Protein AF-A0A9X8SPT2-F1 (afdb_monomer_lite)

Foldseek 3Di:
DEAADPVQLVVQQVVLHAYADCPLVDPPPGHRDPSSVVQHQYDNDVVLVVLLVLLLVLQDDFQFWDDDPQQEIETARFALDLPPDDPLLNVLSVLLVCQQPPDPVRHDSSSLSSLLSSVCNCCVVPCVNLQAAAEFALDDLDQVPCPGSQNVSRSSSCSSNVHPPPDDDGQKTFPDGQDDPVPDDPVVCVVCQLVSVLVTIFGAPVCLQVQAQGEYEYEYAEEEQCSSVLNCVVRSVVSHHSHYYYYYNHYYAQKYKRWDWDWADHRNPDIDIDTDDIDIQHCHDPNDGRGDPCSSVSSSSCSVVD

InterPro domains:
  IPR000836 Phosphoribosyltransferase domain [cd06223] (207-268)
  IPR029057 Phosphoribosyltransferase-like [G3DSA:3.40.50.2020] (169-258)
  IPR029057 Phosphoribosyltransferase-like [SSF53271] (198-248)

Secondary structure (DSSP, 8-state):
-B--SHHHHHHHHHTTPPPEE-TTT-SSSS---HHHHHHSEE-SSHHHHHHHHHHHHH--S-SEEEEETTTEEEEEEEE---TT--HHHHHHHHHHHHHHHS-TTT--HHHHHHHHHHHHHHHHH-GGGTT--EEEEPPPSSTT----HHHHHHHHHHHHTTPBPSSS--SEEESSPPP-GGGS-HHHHHHHTTHHHHTTEEE-TTTTTTSTT-EEEEEEEEESSSHHHHHHHHHHHHTT-SEEEEEEEEESSS-EEEEEEEEEEETTTEEEEEEEEEEEE-S-BTTB--B-STHHHHHHHGGGT-

pLDDT: mean 90.73, std 8.87, range [49.25, 98.62]

Sequence (306 aa):
MIGIVQEDAIFAFNCKIPLFNPERLNSGRVVISDKVKKYGLPIISFQDVVDCLKAFEIHKENYFHMCFENNFSVISLNNANTHHRPEKEARVKQIFETNLKGDKSIRDQRILLLLLFHLINEVTTNPYFDKIDYWGTFPSSKPDNTVTSVSFLKEAIRVLIDGKPRRGPEILIRQMPMRSKHNSSSNMRLINKSDKDFDTLIVNPALVDKIKGKVICIIDDYITNGYSAEAAKHLLFAAGAKEVIFLSFGKFGRKYHATNYEIKGDVSKKYFYQFVDEIPYGDTFKGVKYYNLDNDLEILDFANLV

Radius of gyration: 19.44 Å; chains: 1; bounding box: 44×40×58 Å

Structure (mmCIF, N/CA/C/O backbone):
data_AF-A0A9X8SPT2-F1
#
_entry.id   AF-A0A9X8SPT2-F1
#
loop_
_atom_site.group_PDB
_atom_site.id
_atom_site.type_symbol
_atom_site.label_atom_id
_atom_site.label_alt_id
_atom_site.label_comp_id
_atom_site.label_asym_id
_atom_site.label_entity_id
_atom_site.label_seq_id
_atom_site.pdbx_PDB_ins_code
_atom_site.Cartn_x
_atom_site.Cartn_y
_atom_site.Cartn_z
_atom_site.occupancy
_atom_site.B_iso_or_equiv
_atom_site.auth_seq_id
_atom_site.auth_comp_id
_atom_site.auth_asym_id
_atom_site.auth_atom_id
_atom_site.pdbx_PDB_model_num
ATOM 1 N N . MET A 1 1 ? 5.031 -6.185 -20.415 1.00 92.44 1 MET A N 1
ATOM 2 C CA . MET A 1 1 ? 5.104 -5.750 -21.830 1.00 92.44 1 MET A CA 1
ATOM 3 C C . MET A 1 1 ? 6.034 -4.553 -21.936 1.00 92.44 1 MET A C 1
ATOM 5 O O . MET A 1 1 ? 5.906 -3.660 -21.113 1.00 92.44 1 MET A O 1
ATOM 9 N N . ILE A 1 2 ? 6.956 -4.512 -22.902 1.00 94.81 2 ILE A N 1
ATOM 10 C CA . ILE A 1 2 ? 7.739 -3.297 -23.191 1.00 94.81 2 ILE A CA 1
ATOM 11 C C . ILE A 1 2 ? 6.945 -2.466 -24.197 1.00 94.81 2 ILE A C 1
ATOM 13 O O . ILE A 1 2 ? 6.609 -2.979 -25.258 1.00 94.81 2 ILE A O 1
ATOM 17 N N . GLY A 1 3 ? 6.610 -1.225 -23.843 1.00 95.38 3 GLY A N 1
ATOM 18 C CA . GLY A 1 3 ? 5.803 -0.348 -24.689 1.00 95.38 3 GLY A CA 1
ATOM 19 C C . GLY A 1 3 ? 6.643 0.579 -25.558 1.00 95.38 3 GLY A C 1
ATOM 20 O O . GLY A 1 3 ? 7.663 1.105 -25.117 1.00 95.38 3 GLY A O 1
ATOM 21 N N . ILE A 1 4 ? 6.179 0.829 -26.776 1.00 95.31 4 ILE A N 1
ATOM 22 C CA . ILE A 1 4 ? 6.740 1.817 -27.700 1.00 95.31 4 ILE A CA 1
ATOM 23 C C . ILE A 1 4 ? 5.626 2.751 -28.172 1.00 95.31 4 ILE A C 1
ATOM 25 O O . ILE A 1 4 ? 5.741 3.971 -28.032 1.00 95.31 4 ILE A O 1
ATOM 29 N N . VAL A 1 5 ? 4.522 2.192 -28.667 1.00 96.19 5 VAL A N 1
ATOM 30 C CA . VAL A 1 5 ? 3.394 2.941 -29.237 1.00 96.19 5 VAL A CA 1
ATOM 31 C C . VAL A 1 5 ? 2.227 3.051 -28.251 1.00 96.19 5 VAL A C 1
ATOM 33 O O . VAL A 1 5 ? 2.246 2.479 -27.160 1.00 96.19 5 VAL A O 1
ATOM 36 N N . GLN A 1 6 ? 1.210 3.844 -28.591 1.00 96.75 6 GLN A N 1
ATOM 37 C CA . GLN A 1 6 ? 0.066 4.060 -27.703 1.00 96.75 6 GLN A CA 1
ATOM 38 C C . GLN A 1 6 ? -0.757 2.776 -27.513 1.00 96.75 6 GLN A C 1
ATOM 40 O O . GLN A 1 6 ? -1.318 2.547 -26.436 1.00 96.75 6 GLN A O 1
ATOM 45 N N . GLU A 1 7 ? -0.827 1.954 -28.554 1.00 96.81 7 GLU A N 1
ATOM 46 C CA . GLU A 1 7 ? -1.560 0.695 -28.621 1.00 96.81 7 GLU A CA 1
ATOM 47 C C . GLU A 1 7 ? -1.012 -0.313 -27.609 1.00 96.81 7 GLU A C 1
ATOM 49 O O . GLU A 1 7 ? -1.806 -0.967 -26.937 1.00 96.81 7 GLU A O 1
ATOM 54 N N . ASP A 1 8 ? 0.310 -0.349 -27.398 1.00 96.75 8 ASP A N 1
ATOM 55 C CA . ASP A 1 8 ? 0.945 -1.195 -26.377 1.00 96.75 8 ASP A CA 1
ATOM 56 C C . ASP A 1 8 ? 0.426 -0.848 -24.980 1.00 96.75 8 ASP A C 1
ATOM 58 O O . ASP A 1 8 ? 0.082 -1.722 -24.188 1.00 96.75 8 ASP A O 1
ATOM 62 N N . ALA A 1 9 ? 0.311 0.450 -24.678 1.00 94.56 9 ALA A N 1
ATOM 63 C CA . ALA A 1 9 ? -0.223 0.897 -23.399 1.00 94.56 9 ALA A CA 1
ATOM 64 C C . ALA A 1 9 ? -1.707 0.530 -23.249 1.00 94.56 9 ALA A C 1
ATOM 66 O O . ALA A 1 9 ? -2.128 0.084 -22.186 1.00 94.56 9 ALA A O 1
ATOM 67 N N . ILE A 1 10 ? -2.508 0.700 -24.307 1.00 93.75 10 ILE A N 1
ATOM 68 C CA . ILE A 1 10 ? -3.930 0.319 -24.296 1.00 93.75 10 ILE A CA 1
ATOM 69 C C . ILE A 1 10 ? -4.079 -1.187 -24.059 1.00 93.75 10 ILE A C 1
ATOM 71 O O . ILE A 1 10 ? -4.866 -1.589 -23.203 1.00 93.75 10 ILE A O 1
ATOM 75 N N . PHE A 1 11 ? -3.309 -2.002 -24.777 1.00 95.50 11 PHE A N 1
ATOM 76 C CA . PHE A 1 11 ? -3.316 -3.451 -24.628 1.00 95.50 11 PHE A CA 1
ATOM 77 C C . PHE A 1 11 ? -2.902 -3.864 -23.214 1.00 95.50 11 PHE A C 1
ATOM 79 O O . PHE A 1 11 ? -3.622 -4.615 -22.561 1.00 95.50 11 PHE A O 1
ATOM 86 N N . ALA A 1 12 ? -1.790 -3.322 -22.709 1.00 94.44 12 ALA A N 1
ATOM 87 C CA . ALA A 1 12 ? -1.283 -3.636 -21.381 1.00 94.44 12 ALA A CA 1
ATOM 88 C C . ALA A 1 12 ? -2.334 -3.381 -20.288 1.00 94.44 12 ALA A C 1
ATOM 90 O O . ALA A 1 12 ? -2.578 -4.262 -19.469 1.00 94.44 12 ALA A O 1
ATOM 91 N N . PHE A 1 13 ? -3.017 -2.232 -20.306 1.00 90.19 13 PHE A N 1
ATOM 92 C CA . PHE A 1 13 ? -4.031 -1.920 -19.290 1.00 90.19 13 PHE A CA 1
ATOM 93 C C . PHE A 1 13 ? -5.299 -2.764 -19.431 1.00 90.19 13 PHE A C 1
ATOM 95 O O . PHE A 1 13 ? -5.831 -3.222 -18.424 1.00 90.19 13 PHE A O 1
ATOM 102 N N . ASN A 1 14 ? -5.756 -3.034 -20.657 1.00 90.81 14 ASN A N 1
ATOM 103 C CA . ASN A 1 14 ? -6.920 -3.896 -20.877 1.00 90.81 14 ASN A CA 1
ATOM 104 C C . ASN A 1 14 ? -6.661 -5.341 -20.429 1.00 90.81 14 ASN A C 1
ATOM 106 O O . ASN A 1 14 ? -7.571 -6.009 -19.944 1.00 90.81 14 ASN A O 1
ATOM 110 N N . CYS A 1 15 ? -5.422 -5.812 -20.567 1.00 91.88 15 CYS A N 1
ATOM 111 C CA . CYS A 1 15 ? -5.011 -7.147 -20.147 1.00 91.88 15 CYS A CA 1
ATOM 112 C C . CYS A 1 15 ? -4.470 -7.201 -18.710 1.00 91.88 15 CYS A C 1
ATOM 114 O O . CYS A 1 15 ? -4.054 -8.273 -18.282 1.00 91.88 15 CYS A O 1
ATOM 116 N N . LYS A 1 16 ? -4.448 -6.078 -17.974 1.00 90.31 16 LYS A N 1
ATOM 117 C CA . LYS A 1 16 ? -3.831 -5.964 -16.639 1.00 90.31 16 LYS A CA 1
ATOM 118 C C . LYS A 1 16 ? -2.380 -6.478 -16.604 1.00 90.31 16 LYS A C 1
ATOM 120 O O . LYS A 1 16 ? -1.955 -7.144 -15.664 1.00 90.31 16 LYS A O 1
ATOM 125 N N . ILE A 1 17 ? -1.608 -6.168 -17.644 1.00 92.12 17 ILE A N 1
ATOM 126 C CA . ILE A 1 17 ? -0.192 -6.523 -17.778 1.00 92.12 17 ILE A CA 1
ATOM 127 C C . ILE A 1 17 ? 0.664 -5.299 -17.425 1.00 92.12 17 ILE A C 1
ATOM 129 O O . ILE A 1 17 ? 0.413 -4.213 -17.952 1.00 92.12 17 ILE A O 1
ATOM 133 N N . PRO A 1 18 ? 1.727 -5.446 -16.613 1.00 94.50 18 PRO A N 1
ATOM 134 C CA . PRO A 1 18 ? 2.659 -4.353 -16.363 1.00 94.50 18 PRO A CA 1
ATOM 135 C C . PRO A 1 18 ? 3.285 -3.825 -17.663 1.00 94.50 18 PRO A C 1
ATOM 137 O O . PRO A 1 18 ? 3.853 -4.583 -18.463 1.00 94.50 18 PRO A O 1
ATOM 140 N N . LEU A 1 19 ? 3.184 -2.513 -17.873 1.00 96.31 19 LEU A N 1
ATOM 141 C CA . LEU A 1 19 ? 3.779 -1.800 -19.000 1.00 96.31 19 LEU A CA 1
ATOM 142 C C . LEU A 1 19 ? 5.144 -1.254 -18.586 1.00 96.31 19 LEU A C 1
ATOM 144 O O . LEU A 1 19 ? 5.220 -0.497 -17.628 1.00 96.31 19 LEU A O 1
ATOM 148 N N . PHE A 1 20 ? 6.205 -1.576 -19.315 1.00 96.56 20 PHE A N 1
ATOM 149 C CA . PHE A 1 20 ? 7.541 -1.022 -19.113 1.00 96.56 20 PHE A CA 1
ATOM 150 C C . PHE A 1 20 ? 7.820 0.094 -20.121 1.00 96.56 20 PHE A C 1
ATOM 152 O O . PHE A 1 20 ? 7.503 -0.038 -21.304 1.00 96.56 20 PHE A O 1
ATOM 159 N N . ASN A 1 21 ? 8.436 1.174 -19.645 1.00 95.38 21 ASN A N 1
ATOM 160 C CA . ASN A 1 21 ? 8.878 2.320 -20.429 1.00 95.38 21 ASN A CA 1
ATOM 161 C C . ASN A 1 21 ? 10.387 2.196 -20.735 1.00 95.38 21 ASN A C 1
ATOM 163 O O . ASN A 1 21 ? 11.204 2.414 -19.833 1.00 95.38 21 ASN A O 1
ATOM 167 N N . PRO A 1 22 ? 10.774 1.901 -21.992 1.00 94.69 22 PRO A N 1
ATOM 168 C CA . PRO A 1 22 ? 12.165 1.734 -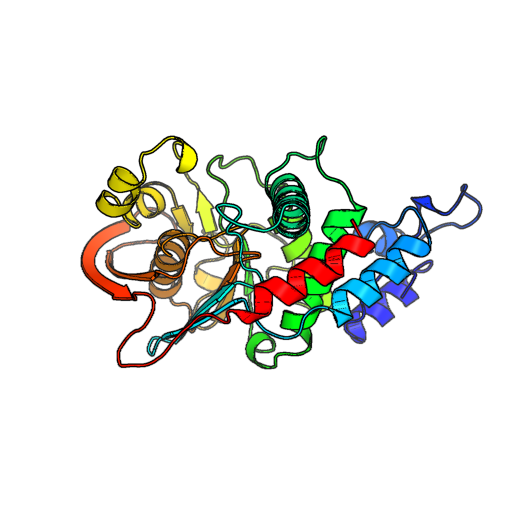22.402 1.00 94.69 22 PRO A CA 1
ATOM 169 C C . PRO A 1 22 ? 12.858 3.058 -22.770 1.00 94.69 22 PRO A C 1
ATOM 171 O O . PRO A 1 22 ? 13.918 3.032 -23.389 1.00 94.69 22 PRO A O 1
ATOM 174 N N . GLU A 1 23 ? 12.294 4.224 -22.437 1.00 92.75 23 GLU A N 1
ATOM 175 C CA . GLU A 1 23 ? 12.854 5.529 -22.825 1.00 92.75 23 GLU A CA 1
ATOM 176 C C . GLU A 1 23 ? 14.339 5.676 -22.468 1.00 92.75 23 GLU A C 1
ATOM 178 O O . GLU A 1 23 ? 15.101 6.212 -23.266 1.00 92.75 23 GLU A O 1
ATOM 183 N N . ARG A 1 24 ? 14.776 5.142 -21.320 1.00 89.12 24 ARG A N 1
ATOM 184 C CA . ARG A 1 24 ? 16.181 5.216 -20.885 1.00 89.12 24 ARG A CA 1
ATOM 185 C C . ARG A 1 24 ? 17.096 4.152 -21.498 1.00 89.12 24 ARG A C 1
ATOM 187 O O . ARG A 1 24 ? 18.308 4.322 -21.456 1.00 89.12 24 ARG A O 1
ATOM 194 N N . LEU A 1 25 ? 16.539 3.085 -22.071 1.00 87.12 25 LEU A N 1
ATOM 195 C CA . LEU A 1 25 ? 17.288 2.097 -22.864 1.00 87.12 25 LEU A CA 1
ATOM 196 C C . LEU A 1 25 ? 17.627 2.621 -24.252 1.00 87.12 25 LEU A C 1
ATOM 198 O O . LEU A 1 25 ? 18.594 2.213 -24.894 1.00 87.12 25 LEU A O 1
ATOM 202 N N . ASN A 1 26 ? 16.755 3.481 -24.749 1.00 78.31 26 ASN A N 1
ATOM 203 C CA . ASN A 1 26 ? 16.767 3.919 -26.114 1.00 78.31 26 ASN A CA 1
ATOM 204 C C . ASN A 1 26 ? 17.622 5.181 -26.244 1.00 78.31 26 ASN A C 1
ATOM 206 O O . ASN A 1 26 ? 17.268 6.242 -25.739 1.00 78.31 26 ASN A O 1
ATOM 210 N N . SER A 1 27 ? 18.723 5.094 -26.988 1.00 75.62 27 SER A N 1
ATOM 211 C CA . SER A 1 27 ? 19.608 6.229 -27.297 1.00 75.62 27 SER A CA 1
ATOM 212 C C . SER A 1 27 ? 18.992 7.218 -28.307 1.00 75.62 27 SER A C 1
ATOM 214 O O . SER A 1 27 ? 19.683 7.700 -29.199 1.00 75.62 27 SER A O 1
ATOM 216 N N . GLY A 1 28 ? 17.681 7.469 -28.228 1.00 75.25 28 GLY A N 1
ATOM 217 C CA . GLY A 1 28 ? 16.940 8.353 -29.134 1.00 75.25 28 GLY A CA 1
ATOM 218 C C . GLY A 1 28 ? 16.614 7.763 -30.512 1.00 75.25 28 GLY A C 1
ATOM 219 O O . GLY A 1 28 ? 16.187 8.499 -31.394 1.00 75.25 28 GLY A O 1
ATOM 220 N N . ARG A 1 29 ? 16.794 6.451 -30.722 1.00 79.31 29 ARG A N 1
ATOM 221 C CA . ARG A 1 29 ? 16.540 5.781 -32.015 1.00 79.31 29 ARG A CA 1
ATOM 222 C C . ARG A 1 29 ? 15.057 5.526 -32.284 1.00 79.31 29 ARG A C 1
ATOM 224 O O . ARG A 1 29 ? 14.653 5.429 -33.435 1.00 79.31 29 ARG A O 1
ATOM 231 N N . VAL A 1 30 ? 14.263 5.396 -31.225 1.00 87.25 30 VAL A N 1
ATOM 232 C CA . VAL A 1 30 ? 12.821 5.115 -31.294 1.00 87.25 30 VAL A CA 1
ATOM 233 C C . VAL A 1 30 ? 12.032 6.241 -30.623 1.00 87.25 30 VAL A C 1
ATOM 235 O O . VAL A 1 30 ? 12.384 6.691 -29.537 1.00 87.25 30 VAL A O 1
ATOM 238 N N . VAL A 1 31 ? 10.949 6.715 -31.230 1.00 91.94 31 VAL A N 1
ATOM 239 C CA . VAL A 1 31 ? 10.064 7.682 -30.564 1.00 91.94 31 VAL A CA 1
ATOM 240 C C . VAL A 1 31 ? 9.071 6.909 -29.701 1.00 91.94 31 VAL A C 1
ATOM 242 O O . VAL A 1 31 ? 8.222 6.192 -30.219 1.00 91.94 31 VAL A O 1
ATOM 245 N N . ILE A 1 32 ? 9.199 7.034 -28.379 1.00 95.31 32 ILE A N 1
ATOM 246 C CA . ILE A 1 32 ? 8.281 6.408 -27.418 1.00 95.31 32 ILE A CA 1
ATOM 247 C C . ILE A 1 32 ? 7.047 7.298 -27.251 1.00 95.31 32 ILE A C 1
ATOM 249 O O . ILE A 1 32 ? 7.183 8.510 -27.085 1.00 95.31 32 ILE A O 1
ATOM 253 N N . SER A 1 33 ? 5.851 6.710 -27.268 1.00 96.31 33 SER A N 1
ATOM 254 C CA . SER A 1 33 ? 4.599 7.452 -27.100 1.00 96.31 33 SER A CA 1
ATOM 255 C C . SER A 1 33 ? 4.465 8.076 -25.705 1.00 96.31 33 SER A C 1
ATOM 257 O O . SER A 1 33 ? 4.858 7.485 -24.696 1.00 96.31 33 SER A O 1
ATOM 259 N N . ASP A 1 34 ? 3.816 9.240 -25.619 1.00 95.75 34 ASP A N 1
ATOM 260 C CA . ASP A 1 34 ? 3.592 9.935 -24.342 1.00 95.75 34 ASP A CA 1
ATOM 261 C C . ASP A 1 34 ? 2.798 9.092 -23.339 1.00 95.75 34 ASP A C 1
ATOM 263 O O . ASP A 1 34 ? 3.009 9.185 -22.129 1.00 95.75 34 ASP A O 1
ATOM 267 N N . LYS A 1 35 ? 1.901 8.225 -23.825 1.00 94.69 35 LYS A N 1
ATOM 268 C CA . LYS A 1 35 ? 1.122 7.330 -22.964 1.00 94.69 35 LYS A CA 1
ATOM 269 C C . LYS A 1 35 ? 2.011 6.274 -22.305 1.00 94.69 35 LYS A C 1
ATOM 271 O O . LYS A 1 35 ? 1.859 6.035 -21.108 1.00 94.69 35 LYS A O 1
ATOM 276 N N . VAL A 1 36 ? 2.960 5.698 -23.046 1.00 96.00 36 VAL A N 1
ATOM 277 C CA . VAL A 1 36 ? 3.962 4.779 -22.486 1.00 96.00 36 VAL A CA 1
ATOM 278 C C . VAL A 1 36 ? 4.876 5.514 -21.511 1.00 96.00 36 VAL A C 1
ATOM 280 O O . VAL A 1 36 ? 5.100 5.017 -20.414 1.00 96.00 36 VAL A O 1
ATOM 283 N N . LYS A 1 37 ? 5.344 6.722 -21.846 1.00 94.75 37 LYS A N 1
ATOM 284 C CA . LYS A 1 37 ? 6.198 7.510 -20.940 1.00 94.75 37 LYS A CA 1
ATOM 285 C C . LYS A 1 37 ? 5.511 7.844 -19.620 1.00 94.75 37 LYS A C 1
ATOM 287 O O . LYS A 1 37 ? 6.128 7.796 -18.562 1.00 94.75 37 LYS A O 1
ATOM 292 N N . LYS A 1 38 ? 4.224 8.185 -19.691 1.00 91.94 38 LYS A N 1
ATOM 293 C CA . LYS A 1 38 ? 3.433 8.620 -18.541 1.00 91.94 38 LYS A CA 1
ATOM 294 C C . LYS A 1 38 ? 3.075 7.486 -17.583 1.00 91.94 38 LYS A C 1
ATOM 296 O O . LYS A 1 38 ? 3.014 7.724 -16.381 1.00 91.94 38 LYS A O 1
ATOM 301 N N . TYR A 1 39 ? 2.767 6.303 -18.108 1.00 91.44 39 TYR A N 1
ATOM 302 C CA . TYR A 1 39 ? 2.198 5.206 -17.315 1.00 91.44 39 TYR A CA 1
ATOM 303 C C . TYR A 1 39 ? 3.085 3.961 -17.246 1.00 91.44 39 TYR A C 1
ATOM 305 O O . TYR A 1 39 ? 2.811 3.068 -16.450 1.00 91.44 39 TYR A O 1
ATOM 313 N N . GLY A 1 40 ? 4.116 3.875 -18.083 1.00 94.12 40 GLY A N 1
ATOM 314 C CA . GLY A 1 40 ? 5.040 2.755 -18.095 1.00 94.12 40 GLY A CA 1
ATOM 315 C C . GLY A 1 40 ? 6.064 2.839 -16.965 1.00 94.12 40 GLY A C 1
ATOM 316 O O . GLY A 1 40 ? 6.549 3.909 -16.599 1.00 94.12 40 GLY A O 1
ATOM 317 N N . LEU A 1 41 ? 6.417 1.673 -16.441 1.00 95.25 41 LEU A N 1
ATOM 318 C CA . LEU A 1 41 ? 7.424 1.468 -15.415 1.00 95.25 41 LEU A CA 1
ATOM 319 C C . LEU A 1 41 ? 8.819 1.721 -16.003 1.00 95.25 41 LEU A C 1
ATOM 321 O O . LEU A 1 41 ? 9.191 1.052 -16.970 1.00 95.25 41 LEU A O 1
ATOM 325 N N . PRO A 1 42 ? 9.590 2.685 -15.477 1.00 93.56 42 PRO A N 1
ATOM 326 C CA . PRO A 1 42 ? 10.852 3.086 -16.086 1.00 93.56 42 PRO A CA 1
ATOM 327 C C . PRO A 1 42 ? 11.911 1.995 -15.921 1.00 93.56 42 PRO A C 1
ATOM 329 O O . PRO A 1 42 ? 12.222 1.615 -14.796 1.00 93.56 42 PRO A O 1
ATOM 332 N N . ILE A 1 43 ? 12.505 1.552 -17.030 1.00 94.00 43 ILE A N 1
ATOM 333 C CA . ILE A 1 43 ? 13.630 0.606 -17.040 1.00 94.00 43 ILE A CA 1
ATOM 334 C C . ILE A 1 43 ? 14.868 1.248 -17.665 1.00 94.00 43 ILE A C 1
ATOM 336 O O . ILE A 1 43 ? 14.763 2.051 -18.595 1.00 94.00 43 ILE A O 1
ATOM 340 N N . ILE A 1 44 ? 16.039 0.903 -17.139 1.00 91.31 44 ILE A N 1
ATOM 341 C CA . ILE A 1 44 ? 17.359 1.340 -17.615 1.00 91.31 44 ILE A CA 1
ATOM 342 C C . ILE A 1 44 ? 18.151 0.198 -18.254 1.00 91.31 44 ILE A C 1
ATOM 344 O O . ILE A 1 44 ? 19.109 0.458 -18.977 1.00 91.31 44 ILE A O 1
ATOM 348 N N . SER A 1 45 ? 17.759 -1.053 -18.003 1.00 92.19 45 SER A N 1
ATOM 349 C CA . SER A 1 45 ? 18.336 -2.257 -18.599 1.00 92.19 45 SER A CA 1
ATOM 350 C C . SER A 1 45 ? 17.225 -3.271 -18.930 1.00 92.19 45 SER A C 1
ATOM 352 O O . SER A 1 45 ? 16.168 -3.273 -18.301 1.00 92.19 45 SER A O 1
ATOM 354 N N . PHE A 1 46 ? 17.435 -4.161 -19.908 1.00 92.06 46 PHE A N 1
ATOM 355 C CA . PHE A 1 46 ? 16.513 -5.294 -20.102 1.00 92.06 46 PHE A CA 1
ATOM 356 C C . PHE A 1 46 ? 16.539 -6.251 -18.898 1.00 92.06 46 PHE A C 1
ATOM 358 O O . PHE A 1 46 ? 15.538 -6.900 -18.598 1.00 92.06 46 PHE A O 1
ATOM 365 N N . GLN A 1 47 ? 17.661 -6.290 -18.170 1.00 94.12 47 GLN A N 1
ATOM 366 C CA . GLN A 1 47 ? 17.794 -7.071 -16.945 1.00 94.12 47 GLN A CA 1
ATOM 367 C C . GLN A 1 47 ? 16.779 -6.637 -15.880 1.00 94.12 47 GLN A C 1
ATOM 369 O O . GLN A 1 47 ? 16.271 -7.494 -15.168 1.00 94.12 47 GLN A O 1
ATOM 374 N N . ASP A 1 48 ? 16.387 -5.359 -15.840 1.00 94.25 48 ASP A N 1
ATOM 375 C CA . ASP A 1 48 ? 15.353 -4.873 -14.918 1.00 94.25 48 ASP A CA 1
ATOM 376 C C . ASP A 1 48 ? 14.030 -5.628 -15.120 1.00 94.25 48 ASP A C 1
ATOM 378 O O . ASP A 1 48 ? 13.375 -6.002 -14.153 1.00 94.25 48 ASP A O 1
ATOM 382 N N . VAL A 1 49 ? 13.653 -5.906 -16.375 1.00 95.44 49 VAL A N 1
ATOM 383 C CA . VAL A 1 49 ? 12.438 -6.670 -16.704 1.00 95.44 49 VAL A CA 1
ATOM 384 C C . VAL A 1 49 ? 12.562 -8.111 -16.218 1.00 95.44 49 VAL A C 1
ATOM 386 O O . VAL A 1 49 ? 11.622 -8.647 -15.635 1.00 95.44 49 VAL A O 1
ATOM 389 N N . VAL A 1 50 ? 13.722 -8.734 -16.434 1.00 95.69 50 VAL A N 1
ATOM 390 C CA . VAL A 1 50 ? 13.992 -10.106 -15.982 1.00 95.69 50 VAL A CA 1
ATOM 391 C C . VAL A 1 50 ? 13.930 -10.194 -14.457 1.00 95.69 50 VAL A C 1
ATOM 393 O O . VAL A 1 50 ? 13.305 -11.107 -13.921 1.00 95.69 50 VAL A O 1
ATOM 396 N N . ASP A 1 51 ? 14.528 -9.237 -13.752 1.00 95.88 51 ASP A N 1
ATOM 397 C CA . ASP A 1 51 ? 14.531 -9.211 -12.290 1.00 95.88 51 ASP A CA 1
ATOM 398 C C . ASP A 1 51 ? 13.136 -8.941 -11.721 1.00 95.88 51 ASP A C 1
ATOM 400 O O . ASP A 1 51 ? 12.775 -9.526 -10.705 1.00 95.88 51 ASP A O 1
ATOM 404 N N . CYS A 1 52 ? 12.320 -8.127 -12.398 1.00 96.69 52 CYS A N 1
ATOM 405 C CA . CYS A 1 52 ? 10.910 -7.938 -12.053 1.00 96.69 52 CYS A CA 1
ATOM 406 C C . CYS A 1 52 ? 10.125 -9.254 -12.116 1.00 96.69 52 CYS A C 1
ATOM 408 O O . CYS A 1 52 ? 9.370 -9.566 -11.199 1.00 96.69 52 CYS A O 1
ATOM 410 N N . LEU A 1 53 ? 10.306 -10.043 -13.180 1.00 94.94 53 LEU A N 1
ATOM 411 C CA . LEU A 1 53 ? 9.626 -11.335 -13.315 1.00 94.94 53 LEU A CA 1
ATOM 412 C C . LEU A 1 53 ? 10.084 -12.324 -12.237 1.00 94.94 53 LEU A C 1
ATOM 414 O O . LEU A 1 53 ? 9.248 -12.979 -11.625 1.00 94.94 53 LEU A O 1
ATOM 418 N N . LYS A 1 54 ? 11.385 -12.359 -11.924 1.00 95.62 54 LYS A N 1
ATOM 419 C CA . LYS A 1 54 ? 11.900 -13.150 -10.796 1.00 95.62 54 LYS A CA 1
ATOM 420 C C . LYS A 1 54 ? 11.306 -12.691 -9.463 1.00 95.62 54 LYS A C 1
ATOM 422 O O . LYS A 1 54 ? 10.859 -13.521 -8.686 1.00 95.62 54 LYS A O 1
ATOM 427 N N . ALA A 1 55 ? 11.251 -11.382 -9.210 1.00 95.44 55 ALA A N 1
ATOM 428 C CA . ALA A 1 55 ? 10.654 -10.814 -7.999 1.00 95.44 55 ALA A CA 1
ATOM 429 C C . ALA A 1 55 ? 9.171 -11.181 -7.839 1.00 95.44 55 ALA A C 1
ATOM 431 O O . ALA A 1 55 ? 8.725 -11.455 -6.727 1.00 95.44 55 ALA A O 1
ATOM 432 N N . PHE A 1 56 ? 8.421 -11.223 -8.942 1.00 94.94 56 PHE A N 1
ATOM 433 C CA . PHE A 1 56 ? 7.034 -11.686 -8.941 1.00 94.94 56 PHE A CA 1
ATOM 434 C C . PHE A 1 56 ? 6.922 -13.158 -8.550 1.00 94.94 56 PHE A C 1
ATOM 436 O O . PHE A 1 56 ? 6.003 -13.518 -7.828 1.00 94.94 56 PHE A O 1
ATOM 443 N N . GLU A 1 57 ? 7.842 -14.012 -8.995 1.00 93.50 57 GLU A N 1
ATOM 444 C CA . GLU A 1 57 ? 7.827 -15.437 -8.655 1.00 93.50 57 GLU A CA 1
ATOM 445 C C . GLU A 1 57 ? 8.258 -15.725 -7.215 1.00 93.50 57 GLU A C 1
ATOM 447 O O . GLU A 1 57 ? 7.891 -16.778 -6.690 1.00 93.50 57 GLU A O 1
ATOM 452 N N . ILE A 1 58 ? 9.008 -14.822 -6.575 1.00 92.62 58 ILE A N 1
ATOM 453 C CA . ILE A 1 58 ? 9.453 -14.999 -5.187 1.00 92.62 58 ILE A CA 1
ATOM 454 C C . ILE A 1 58 ? 8.263 -14.987 -4.224 1.00 92.62 58 ILE A C 1
ATOM 456 O O . ILE A 1 58 ? 8.243 -15.805 -3.312 1.00 92.62 58 ILE A O 1
ATOM 460 N N . HIS A 1 59 ? 7.265 -14.119 -4.431 1.00 90.00 59 HIS A N 1
ATOM 461 C CA . HIS A 1 59 ? 6.160 -14.013 -3.478 1.00 90.00 59 HIS A CA 1
ATOM 462 C C . HIS A 1 59 ? 5.328 -15.296 -3.406 1.00 90.00 59 HIS A C 1
ATOM 464 O O . HIS A 1 59 ? 4.782 -15.731 -4.425 1.00 90.00 59 HIS A O 1
ATOM 470 N N . LYS A 1 60 ? 5.237 -15.897 -2.212 1.00 87.12 60 LYS A N 1
ATOM 471 C CA . LYS A 1 60 ? 4.418 -17.090 -1.949 1.00 87.12 60 LYS A CA 1
ATOM 472 C C . LYS A 1 60 ? 3.318 -16.809 -0.947 1.00 87.12 60 LYS A C 1
ATOM 474 O O . LYS A 1 60 ? 2.169 -17.155 -1.202 1.00 87.12 60 LYS A O 1
ATOM 479 N N . GLU A 1 61 ? 3.676 -16.219 0.189 1.00 90.38 61 GLU A N 1
ATOM 480 C CA . GLU A 1 61 ? 2.736 -15.961 1.272 1.00 90.38 61 GLU A CA 1
ATOM 481 C C . GLU A 1 61 ? 3.076 -14.681 2.032 1.00 90.38 61 GLU A C 1
ATOM 483 O O . GLU A 1 61 ? 4.236 -14.312 2.218 1.00 90.38 61 GLU A O 1
ATOM 488 N N . ASN A 1 62 ? 2.038 -14.034 2.556 1.00 94.19 62 ASN A N 1
ATOM 489 C CA . ASN A 1 62 ? 2.177 -12.855 3.397 1.00 94.19 62 ASN A CA 1
ATOM 490 C C . ASN A 1 62 ? 2.793 -13.197 4.759 1.00 94.19 62 ASN A C 1
ATOM 492 O O . ASN A 1 62 ? 2.328 -14.100 5.460 1.00 94.19 62 ASN A O 1
ATOM 496 N N . TYR A 1 63 ? 3.764 -12.395 5.204 1.00 95.06 63 TYR A N 1
ATOM 497 C CA . TYR A 1 63 ? 4.288 -12.476 6.568 1.00 95.06 63 TYR A CA 1
ATOM 498 C C . TYR A 1 63 ? 3.203 -12.318 7.626 1.00 95.06 63 TYR A C 1
ATOM 500 O O . TYR A 1 63 ? 3.283 -12.967 8.663 1.00 95.06 63 TYR A O 1
ATOM 508 N N . PHE A 1 64 ? 2.231 -11.431 7.414 1.00 95.19 64 PHE A N 1
ATOM 509 C CA . PHE A 1 64 ? 1.177 -11.161 8.383 1.00 95.19 64 PHE A CA 1
ATOM 510 C C . PHE A 1 64 ? -0.170 -11.009 7.694 1.00 95.19 64 PHE A C 1
ATOM 512 O O . PHE A 1 64 ? -0.278 -10.259 6.727 1.00 95.19 64 PHE A O 1
ATOM 519 N N . HIS A 1 65 ? -1.198 -11.673 8.217 1.00 94.62 65 HIS A N 1
ATOM 520 C CA . HIS A 1 65 ? -2.560 -11.544 7.713 1.00 94.62 65 HIS A CA 1
ATOM 521 C C . HIS A 1 65 ? -3.574 -11.709 8.849 1.00 94.62 65 HIS A C 1
ATOM 523 O O . HIS A 1 65 ? -3.631 -12.745 9.510 1.00 94.62 65 HIS A O 1
ATOM 529 N N . MET A 1 66 ? -4.391 -10.679 9.067 1.00 93.62 66 MET A N 1
ATOM 530 C CA . MET A 1 66 ? -5.518 -10.694 9.997 1.00 93.62 66 MET A CA 1
ATOM 531 C C . MET A 1 66 ? -6.793 -10.221 9.311 1.00 93.62 66 MET A C 1
ATOM 533 O O . MET A 1 66 ? -6.817 -9.120 8.765 1.00 93.62 66 MET A O 1
ATOM 537 N N . CYS A 1 67 ? -7.860 -11.010 9.431 1.00 92.88 67 CYS A N 1
ATOM 538 C CA . CYS A 1 67 ? -9.217 -10.626 9.050 1.00 92.88 67 CYS A CA 1
ATOM 539 C C . CYS A 1 67 ? -10.061 -10.432 10.308 1.00 92.88 67 CYS A C 1
ATOM 541 O O . CYS A 1 67 ? -10.093 -11.298 11.182 1.00 92.88 67 CYS A O 1
ATOM 543 N N . PHE A 1 68 ? -10.758 -9.307 10.387 1.00 91.69 68 PHE A N 1
ATOM 544 C CA . PHE A 1 68 ? -11.652 -8.961 11.481 1.00 91.69 68 PHE A CA 1
ATOM 545 C C . PHE A 1 68 ? -13.107 -9.024 11.006 1.00 91.69 68 PHE A C 1
ATOM 547 O O . PHE A 1 68 ? -13.409 -8.737 9.847 1.00 91.69 68 PHE A O 1
ATOM 554 N N . GLU A 1 69 ? -14.022 -9.362 11.915 1.00 83.62 69 GLU A N 1
ATOM 555 C CA . GLU A 1 69 ? -15.455 -9.534 11.612 1.00 83.62 69 GLU A CA 1
ATOM 556 C C . GLU A 1 69 ? -16.135 -8.254 11.094 1.00 83.62 69 GLU A C 1
ATOM 558 O O . GLU A 1 69 ? -17.164 -8.312 10.430 1.00 83.62 69 GLU A O 1
ATOM 563 N N . ASN A 1 70 ? -15.552 -7.085 11.349 1.00 81.94 70 ASN A N 1
ATOM 564 C CA . ASN A 1 70 ? -16.071 -5.783 10.935 1.00 81.94 70 ASN A CA 1
ATOM 565 C C . ASN A 1 70 ? -15.656 -5.376 9.509 1.00 81.9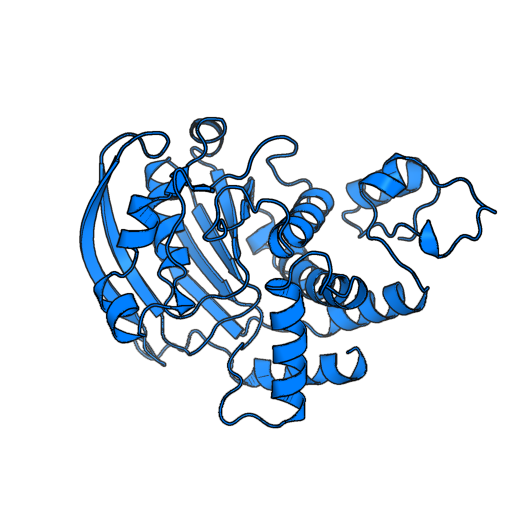4 70 ASN A C 1
ATOM 567 O O . ASN A 1 70 ? -15.543 -4.184 9.239 1.00 81.94 70 ASN A O 1
ATOM 571 N N . ASN A 1 71 ? -15.412 -6.331 8.604 1.00 95.12 71 ASN A N 1
ATOM 572 C CA . ASN A 1 71 ? -14.905 -6.075 7.248 1.00 95.12 71 ASN A CA 1
ATOM 573 C C . ASN A 1 71 ? -13.608 -5.245 7.255 1.00 95.12 71 ASN A C 1
ATOM 575 O O . ASN A 1 71 ? -13.442 -4.301 6.481 1.00 95.12 71 ASN A O 1
ATOM 579 N N . PHE A 1 72 ? -12.700 -5.557 8.176 1.00 97.75 72 PHE A N 1
ATOM 580 C CA . PHE A 1 72 ? -11.372 -4.962 8.210 1.00 97.75 72 PHE A CA 1
ATOM 581 C C . PHE A 1 72 ? -10.320 -6.049 8.051 1.00 97.75 72 PHE A C 1
ATOM 583 O O . PHE A 1 72 ? -10.453 -7.144 8.601 1.00 97.75 72 PHE A O 1
ATOM 590 N N . SER A 1 73 ? -9.262 -5.772 7.301 1.00 97.38 73 SER A N 1
ATOM 591 C CA . SER A 1 73 ? -8.141 -6.700 7.174 1.00 97.38 73 SER A CA 1
ATOM 592 C C . SER A 1 73 ? -6.814 -5.975 7.187 1.00 97.38 73 SER A C 1
ATOM 594 O O . SER A 1 73 ? -6.701 -4.863 6.676 1.00 97.38 73 SER A O 1
ATOM 596 N N . VAL A 1 74 ? -5.806 -6.627 7.754 1.00 97.69 74 VAL A N 1
ATOM 597 C CA . VAL A 1 74 ? -4.430 -6.135 7.779 1.00 97.69 74 VAL A CA 1
ATOM 598 C C . VAL A 1 74 ? -3.522 -7.192 7.194 1.00 97.69 74 VAL A C 1
ATOM 600 O O . VAL A 1 74 ? -3.491 -8.320 7.683 1.00 97.69 74 VAL A O 1
ATOM 603 N N . ILE A 1 75 ? -2.779 -6.804 6.166 1.00 97.19 75 ILE A N 1
ATOM 604 C CA . ILE A 1 75 ? -1.874 -7.664 5.417 1.00 97.19 75 ILE A CA 1
ATOM 605 C C . ILE A 1 75 ? -0.494 -7.005 5.399 1.00 97.19 75 ILE A C 1
ATOM 607 O O . ILE A 1 75 ? -0.358 -5.811 5.116 1.00 97.19 75 ILE A O 1
ATOM 611 N N . SER A 1 76 ? 0.548 -7.773 5.695 1.00 96.94 76 SER A N 1
ATOM 612 C CA . SER A 1 76 ? 1.932 -7.344 5.516 1.00 96.94 76 SER A CA 1
ATOM 613 C C . SER A 1 76 ? 2.694 -8.384 4.723 1.00 96.94 76 SER A C 1
ATOM 615 O O . SER A 1 76 ? 2.758 -9.538 5.145 1.00 96.94 76 SER A O 1
ATOM 617 N N . LEU A 1 77 ? 3.294 -7.952 3.614 1.00 95.69 77 LEU A N 1
ATOM 618 C CA . LEU A 1 77 ? 3.970 -8.862 2.693 1.00 95.69 77 LEU A CA 1
ATOM 619 C C . LEU A 1 77 ? 5.202 -9.498 3.349 1.00 95.69 77 LEU A C 1
ATOM 621 O O . LEU A 1 77 ? 5.328 -10.715 3.357 1.00 95.69 77 LEU A O 1
ATOM 625 N N . ASN A 1 78 ? 6.064 -8.684 3.976 1.00 94.25 78 ASN A N 1
ATOM 626 C CA . ASN A 1 78 ? 7.359 -9.138 4.489 1.00 94.25 78 ASN A CA 1
ATOM 627 C C . ASN A 1 78 ? 7.527 -9.008 6.005 1.00 94.25 78 ASN A C 1
ATOM 629 O O . ASN A 1 78 ? 7.032 -8.077 6.656 1.00 94.25 78 ASN A O 1
ATOM 633 N N . ASN A 1 79 ? 8.360 -9.881 6.564 1.00 93.19 79 ASN A N 1
ATOM 634 C CA . ASN A 1 79 ? 8.934 -9.680 7.885 1.00 93.19 79 ASN A CA 1
ATOM 635 C C . ASN A 1 79 ? 10.000 -8.570 7.842 1.00 93.19 79 ASN A C 1
ATOM 637 O O . ASN A 1 79 ? 11.072 -8.750 7.273 1.00 93.19 79 ASN A O 1
ATOM 641 N N . ALA A 1 80 ? 9.766 -7.436 8.505 1.00 92.62 80 ALA A N 1
ATOM 642 C CA . ALA A 1 80 ? 10.706 -6.310 8.507 1.00 92.62 80 ALA A CA 1
ATOM 643 C C . ALA A 1 80 ? 11.757 -6.367 9.634 1.00 92.62 80 ALA A C 1
ATOM 645 O O . ALA A 1 80 ? 12.630 -5.507 9.716 1.00 92.62 80 ALA A O 1
ATOM 646 N N . ASN A 1 81 ? 11.689 -7.348 10.539 1.00 90.19 81 ASN A N 1
ATOM 647 C CA . ASN A 1 81 ? 12.605 -7.422 11.680 1.00 90.19 81 ASN A CA 1
ATOM 648 C C . ASN A 1 81 ? 14.053 -7.657 11.220 1.00 90.19 81 ASN A C 1
ATOM 650 O O . ASN A 1 81 ? 14.314 -8.620 10.506 1.00 90.19 81 ASN A O 1
ATOM 654 N N . THR A 1 82 ? 14.986 -6.823 11.689 1.00 85.69 82 THR A N 1
ATOM 655 C CA . THR A 1 82 ? 16.429 -6.906 11.376 1.00 85.69 82 THR A CA 1
ATOM 656 C C . THR A 1 82 ? 17.290 -7.358 12.560 1.00 85.69 82 THR A C 1
ATOM 658 O O . THR A 1 82 ? 18.415 -7.813 12.370 1.00 85.69 82 THR A O 1
ATOM 661 N N . HIS A 1 83 ? 16.782 -7.273 13.793 1.00 82.31 83 HIS A N 1
ATOM 662 C CA . HIS A 1 83 ? 17.515 -7.701 14.987 1.00 82.31 83 HIS A CA 1
ATOM 663 C C . HIS A 1 83 ? 17.616 -9.226 15.087 1.00 82.31 83 HIS A C 1
ATOM 665 O O . HIS A 1 83 ? 16.628 -9.930 14.877 1.00 82.31 83 HIS A O 1
ATOM 671 N N . HIS A 1 84 ? 18.798 -9.714 15.479 1.00 83.00 84 HIS A N 1
ATOM 672 C CA . HIS A 1 84 ? 19.112 -11.143 15.625 1.00 83.00 84 HIS A CA 1
ATOM 673 C C . HIS A 1 84 ? 18.866 -11.963 14.349 1.00 83.00 84 HIS A C 1
ATOM 675 O O . HIS A 1 84 ? 18.510 -13.138 14.422 1.00 83.00 84 HIS A O 1
ATOM 681 N N . ARG A 1 85 ? 19.039 -11.336 13.179 1.00 84.62 85 ARG A N 1
ATOM 682 C CA . ARG A 1 85 ? 18.887 -11.978 11.871 1.00 84.62 85 ARG A CA 1
ATOM 683 C C . ARG A 1 85 ? 20.238 -12.254 11.217 1.00 84.62 85 ARG A C 1
ATOM 685 O O . ARG A 1 85 ? 21.185 -11.510 11.478 1.00 84.62 85 ARG A O 1
ATOM 692 N N . PRO A 1 86 ? 20.337 -13.292 10.366 1.00 88.62 86 PRO A N 1
ATOM 693 C CA . PRO A 1 86 ? 21.484 -13.479 9.490 1.00 88.62 86 PRO A CA 1
ATOM 694 C C . PRO A 1 86 ? 21.809 -12.196 8.717 1.00 88.62 86 PRO A C 1
ATOM 696 O O . PRO A 1 86 ? 20.912 -11.502 8.241 1.00 88.62 86 PRO A O 1
ATOM 699 N N . GLU A 1 87 ? 23.097 -11.898 8.554 1.00 89.38 87 GLU A N 1
ATOM 700 C CA . GLU A 1 87 ? 23.573 -10.656 7.927 1.00 89.38 87 GLU A CA 1
ATOM 701 C C . GLU A 1 87 ? 22.974 -10.434 6.530 1.00 89.38 87 GLU A C 1
ATOM 703 O O . GLU A 1 87 ? 22.519 -9.338 6.204 1.00 89.38 87 GLU A O 1
ATOM 708 N N . LYS A 1 88 ? 22.898 -11.502 5.727 1.00 89.94 88 LYS A N 1
ATOM 709 C CA . LYS A 1 88 ? 22.325 -11.468 4.376 1.00 89.94 88 LYS A CA 1
ATOM 710 C C . LYS A 1 88 ? 20.840 -11.085 4.384 1.00 89.94 88 LYS A C 1
ATOM 712 O O . LYS A 1 88 ? 20.428 -10.259 3.577 1.00 89.94 88 LYS A O 1
ATOM 717 N N . GLU A 1 89 ? 20.060 -11.633 5.316 1.00 90.19 89 GLU A N 1
ATOM 718 C CA . GLU A 1 89 ? 18.639 -11.302 5.505 1.00 90.19 89 GLU A CA 1
ATOM 719 C C . GLU A 1 89 ? 18.477 -9.833 5.923 1.00 90.19 89 GLU A C 1
ATOM 721 O O . GLU A 1 89 ? 17.707 -9.080 5.324 1.00 90.19 89 GLU A O 1
ATOM 726 N N . ALA A 1 90 ? 19.255 -9.403 6.922 1.00 91.19 90 ALA A N 1
ATOM 727 C CA . ALA A 1 90 ? 19.230 -8.033 7.421 1.00 91.19 90 ALA A CA 1
ATOM 728 C C . ALA A 1 90 ? 19.596 -7.015 6.328 1.00 91.19 90 ALA A C 1
ATOM 730 O O . ALA A 1 90 ? 18.947 -5.973 6.231 1.00 91.19 90 ALA A O 1
ATOM 731 N N . ARG A 1 91 ? 20.575 -7.334 5.469 1.00 92.94 91 ARG A N 1
ATOM 732 C CA . ARG A 1 91 ? 20.980 -6.492 4.333 1.00 92.94 91 ARG A CA 1
ATOM 733 C C . ARG A 1 91 ? 19.829 -6.256 3.358 1.00 92.94 91 ARG A C 1
ATOM 735 O O . ARG A 1 91 ? 19.575 -5.109 3.002 1.00 92.94 91 ARG A O 1
ATOM 742 N N . VAL A 1 92 ? 19.125 -7.307 2.930 1.00 93.38 92 VAL A N 1
ATOM 743 C CA . VAL A 1 92 ? 17.996 -7.165 1.988 1.00 93.38 92 VAL A CA 1
ATOM 744 C C . VAL A 1 92 ? 16.890 -6.304 2.599 1.00 93.38 92 VAL A C 1
ATOM 746 O O . VAL A 1 92 ? 16.413 -5.361 1.966 1.00 93.38 92 VAL A O 1
ATOM 749 N N . LYS A 1 93 ? 16.537 -6.562 3.865 1.00 93.44 93 LYS A N 1
ATOM 750 C CA . LYS A 1 93 ? 15.521 -5.786 4.595 1.00 93.44 93 LYS A CA 1
ATOM 751 C C . LYS A 1 93 ? 15.897 -4.306 4.707 1.00 93.44 93 LYS A C 1
ATOM 753 O O . LYS A 1 93 ? 15.041 -3.448 4.508 1.00 93.44 93 LYS A O 1
ATOM 758 N N . GLN A 1 94 ? 17.171 -4.002 4.958 1.00 92.69 94 GLN A N 1
ATOM 759 C CA . GLN A 1 94 ? 17.681 -2.628 4.979 1.00 92.69 94 GLN A CA 1
ATOM 760 C C . GLN A 1 94 ? 17.604 -1.964 3.602 1.00 92.69 94 GLN A C 1
ATOM 762 O O . GLN A 1 94 ? 17.157 -0.826 3.516 1.00 92.69 94 GLN A O 1
ATOM 767 N N . ILE A 1 95 ? 17.965 -2.667 2.521 1.00 93.81 95 ILE A N 1
ATOM 768 C CA . ILE A 1 95 ? 17.841 -2.143 1.151 1.00 93.81 95 ILE A CA 1
ATOM 769 C C . ILE A 1 95 ? 16.381 -1.783 0.845 1.00 93.81 95 ILE A C 1
ATOM 771 O O . ILE A 1 95 ? 16.111 -0.697 0.323 1.00 93.81 95 ILE A O 1
ATOM 775 N N . PHE A 1 96 ? 15.432 -2.650 1.203 1.00 94.88 96 PHE A N 1
ATOM 776 C CA . PHE A 1 96 ? 14.003 -2.374 1.036 1.00 94.88 96 PHE A CA 1
ATOM 777 C C . PHE A 1 96 ? 13.565 -1.168 1.867 1.00 94.88 96 PHE A C 1
ATOM 779 O O . PHE A 1 96 ? 12.926 -0.260 1.335 1.00 94.88 96 PHE A O 1
ATOM 786 N N . GLU A 1 97 ? 13.964 -1.106 3.139 1.00 93.12 97 GLU A N 1
ATOM 787 C CA . GLU A 1 97 ? 13.614 0.002 4.027 1.00 93.12 97 GLU A CA 1
ATOM 788 C C . GLU A 1 97 ? 14.160 1.337 3.508 1.00 93.12 97 GLU A C 1
ATOM 790 O O . GLU A 1 97 ? 13.415 2.316 3.425 1.00 93.12 97 GLU A O 1
ATOM 795 N N . THR A 1 98 ? 15.427 1.377 3.092 1.00 92.00 98 THR A N 1
ATOM 796 C CA . THR A 1 98 ? 16.059 2.563 2.504 1.00 92.00 98 THR A CA 1
ATOM 797 C C . THR A 1 98 ? 15.309 3.040 1.264 1.00 92.00 98 THR A C 1
ATOM 799 O O . THR A 1 98 ? 15.115 4.242 1.093 1.00 92.00 98 THR A O 1
ATOM 802 N N . ASN A 1 99 ? 14.831 2.126 0.421 1.00 93.88 99 ASN A N 1
ATOM 803 C CA . ASN A 1 99 ? 14.101 2.481 -0.793 1.00 93.88 99 ASN A CA 1
ATOM 804 C C . ASN A 1 99 ? 12.645 2.878 -0.531 1.00 93.88 99 ASN A C 1
ATOM 806 O O . ASN A 1 99 ? 12.113 3.747 -1.220 1.00 93.88 99 ASN A O 1
ATOM 810 N N . LEU A 1 100 ? 11.990 2.309 0.480 1.00 91.69 100 LEU A N 1
ATOM 811 C CA . LEU A 1 100 ? 10.625 2.689 0.851 1.00 91.69 100 LEU A CA 1
ATOM 812 C C . LEU A 1 100 ? 10.579 4.034 1.591 1.00 91.69 100 LEU A C 1
ATOM 814 O O . LEU A 1 100 ? 9.694 4.849 1.317 1.00 91.69 100 LEU A O 1
ATOM 818 N N . LYS A 1 101 ? 11.555 4.295 2.472 1.00 87.38 101 LYS A N 1
ATOM 819 C CA . LYS A 1 101 ? 11.613 5.500 3.321 1.00 87.38 101 LYS A CA 1
ATOM 820 C C . LYS A 1 101 ? 12.470 6.634 2.772 1.00 87.38 101 LYS A C 1
ATOM 822 O O . LYS A 1 101 ? 12.291 7.777 3.194 1.00 87.38 101 LYS A O 1
ATOM 827 N N . GLY A 1 102 ? 13.409 6.337 1.877 1.00 78.94 102 GLY A N 1
ATOM 828 C CA . GLY A 1 102 ? 14.325 7.321 1.302 1.00 78.94 102 GLY A CA 1
ATOM 829 C C . GLY A 1 102 ? 13.586 8.419 0.545 1.00 78.94 102 GLY A C 1
ATOM 830 O O . GLY A 1 102 ? 12.416 8.270 0.196 1.00 78.94 102 GLY A O 1
ATOM 831 N N . ASP A 1 103 ? 14.250 9.536 0.271 1.00 73.94 103 ASP A N 1
ATOM 832 C CA . ASP A 1 103 ? 13.750 10.541 -0.667 1.00 73.94 103 ASP A CA 1
ATOM 833 C C . ASP A 1 103 ? 14.141 10.191 -2.115 1.00 73.94 103 ASP A C 1
ATOM 835 O O . ASP A 1 103 ? 14.790 9.180 -2.383 1.00 73.94 103 ASP A O 1
ATOM 839 N N . LYS A 1 104 ? 13.738 11.026 -3.078 1.00 72.25 104 LYS A N 1
ATOM 840 C CA . LYS A 1 104 ? 13.999 10.783 -4.505 1.00 72.25 104 LYS A CA 1
ATOM 841 C C . LYS A 1 104 ? 15.495 10.634 -4.844 1.00 72.25 104 LYS A C 1
ATOM 843 O O . LYS A 1 104 ? 15.798 10.001 -5.846 1.00 72.25 104 LYS A O 1
ATOM 848 N N . SER A 1 105 ? 16.405 11.208 -4.053 1.00 74.06 105 SER A N 1
ATOM 849 C CA . SER A 1 105 ? 17.855 11.149 -4.300 1.00 74.06 105 SER A CA 1
ATOM 850 C C . SER A 1 105 ? 18.505 9.845 -3.834 1.00 74.06 105 SER A C 1
ATOM 852 O O . SER A 1 105 ? 19.547 9.466 -4.357 1.00 74.06 105 SER A O 1
ATOM 854 N N . ILE A 1 106 ? 17.873 9.158 -2.879 1.00 75.62 106 ILE A N 1
ATOM 855 C CA . ILE A 1 106 ? 18.397 7.938 -2.249 1.00 75.62 106 ILE A CA 1
ATOM 856 C C . ILE A 1 106 ? 17.795 6.676 -2.886 1.00 75.62 106 ILE A C 1
ATOM 858 O O . ILE A 1 106 ? 18.402 5.609 -2.849 1.00 75.62 106 ILE A O 1
ATOM 862 N N . ARG A 1 107 ? 16.594 6.781 -3.464 1.00 83.81 107 ARG A N 1
ATOM 863 C CA . ARG A 1 107 ? 15.873 5.638 -4.039 1.00 83.81 107 ARG A CA 1
ATOM 864 C C . ARG A 1 107 ? 16.542 5.112 -5.307 1.00 83.81 107 ARG A C 1
ATOM 866 O O . ARG A 1 107 ? 16.720 5.841 -6.281 1.00 83.81 107 ARG A O 1
ATOM 873 N N . ASP A 1 108 ? 16.776 3.811 -5.321 1.00 90.50 108 ASP A N 1
ATOM 874 C CA . ASP A 1 108 ? 17.098 3.024 -6.498 1.00 90.50 108 ASP A CA 1
ATOM 875 C C . ASP A 1 108 ? 15.805 2.580 -7.201 1.00 90.50 108 ASP A C 1
ATOM 877 O O . ASP A 1 108 ? 14.971 1.841 -6.665 1.00 90.50 108 ASP A O 1
ATOM 881 N N . GLN A 1 109 ? 15.650 3.033 -8.444 1.00 89.00 109 GLN A N 1
ATOM 882 C CA . GLN A 1 109 ? 14.501 2.703 -9.276 1.00 89.00 109 GLN A CA 1
ATOM 883 C C . GLN A 1 109 ? 14.355 1.193 -9.502 1.00 89.00 109 GLN A C 1
ATOM 885 O O . GLN A 1 109 ? 13.223 0.711 -9.536 1.00 89.00 109 GLN A O 1
ATOM 890 N N . ARG A 1 110 ? 15.458 0.445 -9.633 1.00 93.06 110 ARG A N 1
ATOM 891 C CA . ARG A 1 110 ? 15.423 -1.010 -9.827 1.00 93.06 110 ARG A CA 1
ATOM 892 C C . ARG A 1 110 ? 14.828 -1.689 -8.599 1.00 93.06 110 ARG A C 1
ATOM 894 O O . ARG A 1 110 ? 13.919 -2.497 -8.746 1.00 93.06 110 ARG A O 1
ATOM 901 N N . ILE A 1 111 ? 15.23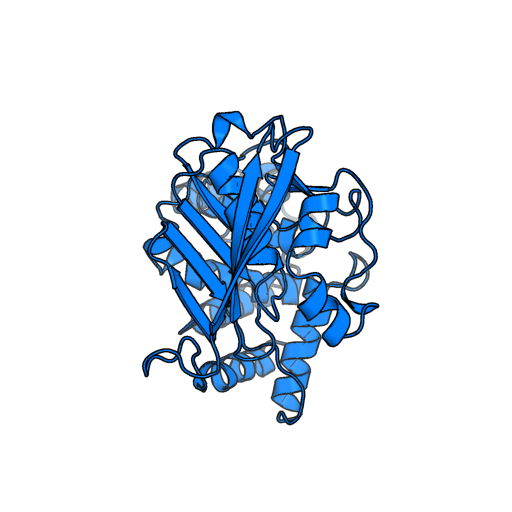6 -1.288 -7.393 1.00 95.00 111 ILE A N 1
ATOM 902 C CA . ILE A 1 111 ? 14.690 -1.835 -6.140 1.00 95.00 111 ILE A CA 1
ATOM 903 C C . ILE A 1 111 ? 13.194 -1.530 -5.992 1.00 95.00 111 ILE A C 1
ATOM 905 O O . ILE A 1 111 ? 12.428 -2.407 -5.594 1.00 95.00 111 ILE A O 1
ATOM 909 N N . LEU A 1 112 ? 12.746 -0.325 -6.364 1.00 94.62 112 LEU A N 1
ATOM 910 C CA . LEU A 1 112 ? 11.315 0.000 -6.374 1.00 94.62 112 LEU A CA 1
ATOM 911 C C . LEU A 1 112 ? 10.518 -0.889 -7.333 1.00 94.62 112 LEU A C 1
ATOM 913 O O . LEU A 1 112 ? 9.375 -1.221 -7.031 1.00 94.62 112 LEU A O 1
ATOM 917 N N . LEU A 1 113 ? 11.096 -1.290 -8.467 1.00 95.88 113 LEU A N 1
ATOM 918 C CA . LEU A 1 113 ? 10.441 -2.237 -9.365 1.00 95.88 113 LEU A CA 1
ATOM 919 C C . LEU A 1 113 ? 10.359 -3.645 -8.765 1.00 95.88 113 LEU A C 1
ATOM 921 O O . LEU A 1 113 ? 9.320 -4.283 -8.903 1.00 95.88 113 LEU A O 1
ATOM 925 N N . LEU A 1 114 ? 11.391 -4.114 -8.054 1.00 96.69 114 LEU A N 1
ATOM 926 C CA . LEU A 1 114 ? 11.334 -5.412 -7.363 1.00 96.69 114 LEU A CA 1
ATOM 927 C C . LEU A 1 114 ? 10.229 -5.422 -6.299 1.00 96.69 114 LEU A C 1
ATOM 929 O O . LEU A 1 114 ? 9.396 -6.326 -6.281 1.00 96.69 114 LEU A O 1
ATOM 933 N N . LEU A 1 115 ? 10.174 -4.373 -5.471 1.00 96.25 115 LEU A N 1
ATOM 934 C CA . LEU A 1 115 ? 9.106 -4.170 -4.488 1.00 96.25 115 LEU A CA 1
ATOM 935 C C . LEU A 1 115 ? 7.729 -4.114 -5.161 1.00 96.25 115 LEU A C 1
ATOM 937 O O . LEU A 1 115 ? 6.774 -4.717 -4.677 1.00 96.25 115 LEU A O 1
ATOM 941 N N . LEU A 1 116 ? 7.620 -3.418 -6.295 1.00 96.88 116 LEU A N 1
ATOM 942 C CA . LEU A 1 116 ? 6.377 -3.346 -7.051 1.00 96.88 116 LEU A CA 1
ATOM 943 C C . LEU A 1 116 ? 5.93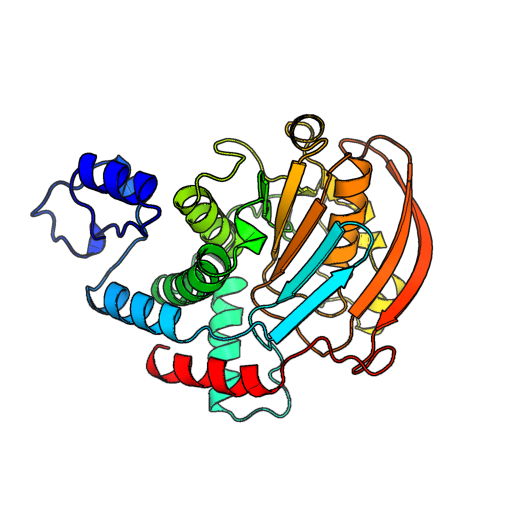7 -4.718 -7.560 1.00 96.88 116 LEU A C 1
ATOM 945 O O . LEU A 1 116 ? 4.765 -5.036 -7.438 1.00 96.88 116 LEU A O 1
ATOM 949 N N . PHE A 1 117 ? 6.830 -5.524 -8.132 1.00 96.94 117 PHE A N 1
ATOM 950 C CA . PHE A 1 117 ? 6.456 -6.830 -8.687 1.00 96.94 117 PHE A CA 1
ATOM 951 C C . PHE A 1 117 ? 6.104 -7.852 -7.609 1.00 96.94 117 PHE A C 1
ATOM 953 O O . PHE A 1 117 ? 5.205 -8.665 -7.813 1.00 96.94 117 PHE A O 1
ATOM 960 N N . HIS A 1 118 ? 6.731 -7.737 -6.444 1.00 95.06 118 HIS A N 1
ATOM 961 C CA . HIS A 1 118 ? 6.320 -8.453 -5.247 1.00 95.06 118 HIS A CA 1
ATOM 962 C C . HIS A 1 118 ? 4.888 -8.071 -4.817 1.00 95.06 118 HIS A C 1
ATOM 964 O O . HIS A 1 118 ? 4.049 -8.940 -4.608 1.00 95.06 118 HIS A O 1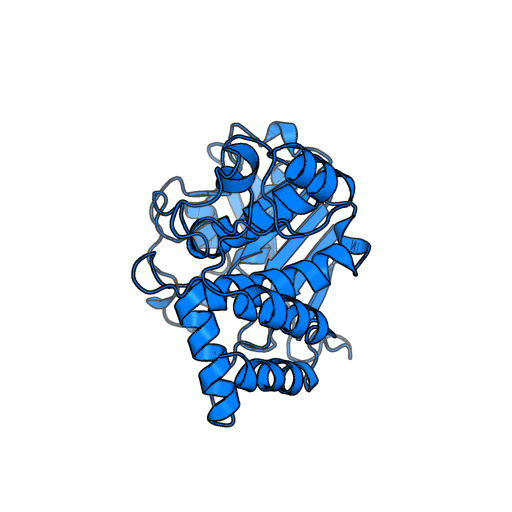
ATOM 970 N N . LEU A 1 119 ? 4.561 -6.773 -4.800 1.00 96.69 119 LEU A N 1
ATOM 971 C CA . LEU A 1 119 ? 3.203 -6.286 -4.520 1.00 96.69 119 LEU A CA 1
ATOM 972 C C . LEU A 1 119 ? 2.185 -6.660 -5.618 1.00 96.69 119 LEU A C 1
ATOM 974 O O . LEU A 1 119 ? 1.041 -6.987 -5.311 1.00 96.69 119 LEU A O 1
ATOM 978 N N . ILE A 1 120 ? 2.575 -6.603 -6.897 1.00 96.12 120 ILE A N 1
ATOM 979 C CA . ILE A 1 120 ? 1.721 -6.989 -8.030 1.00 96.12 120 ILE A CA 1
ATOM 980 C C . ILE A 1 120 ? 1.332 -8.457 -7.900 1.00 96.12 120 ILE A C 1
ATOM 982 O O . ILE A 1 120 ? 0.175 -8.772 -8.166 1.00 96.12 120 ILE A O 1
ATOM 986 N N . ASN A 1 121 ? 2.254 -9.339 -7.496 1.00 95.38 121 ASN A N 1
ATOM 987 C CA . ASN A 1 121 ? 1.932 -10.746 -7.281 1.00 95.38 121 ASN A CA 1
ATOM 988 C C . ASN A 1 121 ? 0.760 -10.896 -6.305 1.00 95.38 121 ASN A C 1
ATOM 990 O O . ASN A 1 121 ? -0.269 -11.437 -6.707 1.00 95.38 121 ASN A O 1
ATOM 994 N N . GLU A 1 122 ? 0.861 -10.327 -5.101 1.00 95.50 122 GLU A N 1
ATOM 995 C CA . GLU A 1 122 ? -0.216 -10.422 -4.109 1.00 95.50 122 GLU A CA 1
ATOM 996 C C . GLU A 1 122 ? -1.533 -9.867 -4.669 1.00 95.50 122 GLU A C 1
ATOM 998 O O . GLU A 1 122 ? -2.557 -10.542 -4.674 1.00 95.50 122 GLU A O 1
ATOM 1003 N N . VAL A 1 123 ? -1.509 -8.658 -5.234 1.00 95.56 123 VAL A N 1
ATOM 1004 C CA . VAL A 1 123 ? -2.733 -7.985 -5.697 1.00 95.56 123 VAL A CA 1
ATOM 1005 C C . VAL A 1 123 ? -3.395 -8.686 -6.889 1.00 95.56 123 VAL A C 1
ATOM 1007 O O . VAL A 1 123 ? -4.609 -8.592 -7.049 1.00 95.56 123 VAL A O 1
ATOM 1010 N N . THR A 1 124 ? -2.630 -9.353 -7.755 1.00 93.19 124 THR A N 1
ATOM 1011 C CA . THR A 1 124 ? -3.168 -9.951 -8.994 1.00 93.19 124 THR A CA 1
ATOM 1012 C C . THR A 1 124 ? -3.456 -11.441 -8.893 1.00 93.19 124 THR A C 1
ATOM 1014 O O . THR A 1 124 ? -4.219 -11.956 -9.709 1.00 93.19 124 THR A O 1
ATOM 1017 N N . THR A 1 125 ? -2.875 -12.137 -7.915 1.00 92.94 125 THR A N 1
ATOM 1018 C CA . THR A 1 125 ? -3.093 -13.577 -7.714 1.00 92.94 125 THR A CA 1
ATOM 1019 C C . THR A 1 125 ? -4.062 -13.878 -6.575 1.00 92.94 125 THR A C 1
ATOM 1021 O O . THR A 1 125 ? -4.656 -14.955 -6.566 1.00 92.94 125 THR A O 1
ATOM 1024 N N . ASN A 1 126 ? -4.281 -12.930 -5.658 1.00 92.75 126 ASN A N 1
ATOM 1025 C CA . ASN A 1 126 ? -5.243 -13.060 -4.574 1.00 92.75 126 ASN A CA 1
ATOM 1026 C C . ASN A 1 126 ? -6.591 -12.404 -4.958 1.00 92.75 126 ASN A C 1
ATOM 1028 O O . ASN A 1 126 ? -6.690 -11.171 -4.978 1.00 92.75 126 ASN A O 1
ATOM 1032 N N . PRO A 1 127 ? -7.673 -13.186 -5.186 1.00 91.50 127 PRO A N 1
ATOM 1033 C CA . PRO A 1 127 ? -8.989 -12.653 -5.568 1.00 91.50 127 PRO A CA 1
ATOM 1034 C C . PRO A 1 127 ? -9.591 -11.692 -4.536 1.00 91.50 127 PRO A C 1
ATOM 1036 O O . PRO A 1 127 ? -10.540 -10.962 -4.822 1.00 91.50 127 PRO A O 1
ATOM 1039 N N . TYR A 1 128 ? -9.044 -11.664 -3.316 1.00 90.50 128 TYR A N 1
ATOM 1040 C CA . TYR A 1 128 ? -9.436 -10.715 -2.284 1.00 90.50 128 TYR A CA 1
ATOM 1041 C C . TYR A 1 128 ? -9.264 -9.251 -2.710 1.00 90.50 128 TYR A C 1
ATOM 1043 O O . TYR A 1 128 ? -9.990 -8.388 -2.215 1.00 90.50 128 TYR A O 1
ATOM 1051 N N . PHE A 1 129 ? -8.356 -8.963 -3.647 1.00 95.12 129 PHE A N 1
ATOM 1052 C CA . PHE A 1 129 ? -8.117 -7.607 -4.141 1.00 95.12 129 PHE A CA 1
ATOM 1053 C C . PHE A 1 129 ? -9.029 -7.204 -5.313 1.00 95.12 129 PHE A C 1
ATOM 1055 O O . PHE A 1 129 ? -9.166 -6.009 -5.582 1.00 95.12 129 PHE A O 1
ATOM 1062 N N . ASP A 1 130 ? -9.738 -8.145 -5.952 1.00 93.94 130 ASP A N 1
ATOM 1063 C CA . ASP A 1 130 ? -10.623 -7.859 -7.099 1.00 93.94 130 ASP A CA 1
ATOM 1064 C C . ASP A 1 130 ? -11.815 -6.965 -6.735 1.00 93.94 130 ASP A C 1
ATOM 1066 O O . ASP A 1 130 ? -12.371 -6.260 -7.579 1.00 93.94 130 ASP A O 1
ATOM 1070 N N . LYS A 1 131 ? -12.216 -6.978 -5.462 1.00 95.19 131 LYS A N 1
ATOM 1071 C CA . LYS A 1 131 ? -13.335 -6.180 -4.945 1.00 95.19 131 LYS A CA 1
ATOM 1072 C C . LYS A 1 131 ? -12.968 -4.733 -4.615 1.00 95.19 131 LYS A C 1
ATOM 1074 O O . LYS A 1 131 ? -13.860 -3.974 -4.243 1.00 95.19 131 LYS A O 1
ATOM 1079 N N . ILE A 1 132 ? -11.691 -4.349 -4.679 1.00 97.31 132 ILE A N 1
ATOM 1080 C CA . ILE A 1 132 ? -11.257 -3.024 -4.227 1.00 97.31 132 ILE A CA 1
ATOM 1081 C C . ILE A 1 132 ? -11.685 -1.953 -5.225 1.00 97.31 132 ILE A C 1
ATOM 1083 O O . ILE A 1 132 ? -11.265 -1.937 -6.380 1.00 97.31 132 ILE A O 1
ATOM 1087 N N . ASP A 1 133 ? -12.458 -0.985 -4.740 1.00 97.69 133 ASP A N 1
ATOM 1088 C CA . ASP A 1 133 ? -12.866 0.173 -5.526 1.00 97.69 133 ASP A CA 1
ATOM 1089 C C . ASP A 1 133 ? -11.797 1.277 -5.502 1.00 97.69 133 ASP A C 1
ATOM 1091 O O . ASP A 1 133 ? -11.495 1.885 -6.533 1.00 97.69 133 ASP A O 1
ATOM 1095 N N . TYR A 1 134 ? -11.269 1.578 -4.309 1.00 98.06 134 TYR A N 1
ATOM 1096 C CA . TYR A 1 134 ? -10.421 2.741 -4.045 1.00 98.06 134 TYR A CA 1
ATOM 1097 C C . TYR A 1 134 ? -9.088 2.357 -3.405 1.00 98.06 134 TYR A C 1
ATOM 1099 O O . TYR A 1 134 ? -9.040 1.587 -2.454 1.00 98.06 134 TYR A O 1
ATOM 1107 N N . TRP A 1 135 ? -8.018 2.977 -3.891 1.00 97.69 135 TRP A N 1
ATOM 1108 C CA . TRP A 1 135 ? -6.644 2.810 -3.444 1.00 97.69 135 TRP A CA 1
ATOM 1109 C C . TRP A 1 135 ? -6.115 4.135 -2.913 1.00 97.69 135 TRP A C 1
ATOM 1111 O O . TRP A 1 135 ? -6.260 5.178 -3.553 1.00 97.69 135 TRP A O 1
ATOM 1121 N N . GLY A 1 136 ? -5.475 4.094 -1.755 1.00 96.88 136 GLY A N 1
ATOM 1122 C CA . GLY A 1 136 ? -4.793 5.237 -1.168 1.00 96.88 136 GLY A CA 1
ATOM 1123 C C . GLY A 1 136 ? -3.525 4.806 -0.457 1.00 96.88 136 GLY A C 1
ATOM 1124 O O . GLY A 1 136 ? -3.250 3.619 -0.305 1.00 96.88 136 GLY A O 1
ATOM 1125 N N . THR A 1 137 ? -2.747 5.783 -0.020 1.00 96.38 137 THR A N 1
ATOM 1126 C CA . THR A 1 137 ? -1.616 5.561 0.881 1.00 96.38 137 THR A CA 1
ATOM 1127 C C . THR A 1 137 ? -1.924 6.062 2.279 1.00 96.38 137 THR A C 1
ATOM 1129 O O . THR A 1 137 ? -2.734 6.975 2.463 1.00 96.38 137 THR A O 1
ATOM 1132 N N . PHE A 1 138 ? -1.268 5.479 3.278 1.00 95.62 138 PHE A N 1
ATOM 1133 C CA . PHE A 1 138 ? -1.218 6.107 4.586 1.00 95.62 138 PHE A CA 1
ATOM 1134 C C . PHE A 1 138 ? -0.248 7.302 4.523 1.00 95.62 138 PHE A C 1
ATOM 1136 O O . PHE A 1 138 ? 0.886 7.156 4.057 1.00 95.62 138 PHE A O 1
ATOM 1143 N N . PRO A 1 139 ? -0.660 8.515 4.931 1.00 90.50 139 PRO A N 1
ATOM 1144 C CA . PRO A 1 139 ? 0.138 9.704 4.672 1.00 90.50 139 PRO A CA 1
ATOM 1145 C C . PRO A 1 139 ? 1.345 9.803 5.613 1.00 90.50 139 PRO A C 1
ATOM 1147 O O . PRO A 1 139 ? 1.255 9.591 6.833 1.00 90.50 139 PRO A O 1
ATOM 1150 N N . SER A 1 140 ? 2.470 10.240 5.038 1.00 85.19 140 SER A N 1
ATOM 1151 C CA . SER A 1 140 ? 3.699 10.551 5.776 1.00 85.19 140 SER A CA 1
ATOM 1152 C C . SER A 1 140 ? 3.444 11.596 6.867 1.00 85.19 140 SER A C 1
ATOM 1154 O O . SER A 1 140 ? 2.472 12.348 6.825 1.00 85.19 140 SER A O 1
ATOM 1156 N N . SER A 1 141 ? 4.344 11.696 7.847 1.00 79.00 141 SER A N 1
ATOM 1157 C CA . SER A 1 141 ? 4.224 12.677 8.932 1.00 79.00 141 SER A CA 1
ATOM 1158 C C . SER A 1 141 ? 4.246 14.140 8.455 1.00 79.00 141 SER A C 1
ATOM 1160 O O . SER A 1 141 ? 3.766 15.018 9.170 1.00 79.00 141 SER A O 1
ATOM 1162 N N . LYS A 1 142 ? 4.804 14.414 7.267 1.00 79.00 142 LYS A N 1
ATOM 1163 C CA . LYS A 1 142 ? 4.802 15.733 6.615 1.00 79.00 142 LYS A CA 1
ATOM 1164 C C . LYS A 1 142 ? 3.664 15.802 5.578 1.00 79.00 142 LYS A C 1
ATOM 1166 O O . LYS A 1 142 ? 3.720 15.002 4.642 1.00 79.00 142 LYS A O 1
ATOM 1171 N N . PRO A 1 143 ? 2.696 16.736 5.699 1.00 78.12 143 PRO A N 1
ATOM 1172 C CA . PRO A 1 143 ? 1.557 16.853 4.780 1.00 78.12 143 PRO A CA 1
ATOM 1173 C C . PRO A 1 143 ? 1.965 17.071 3.319 1.00 78.12 143 PRO A C 1
ATOM 1175 O O . PRO A 1 143 ? 1.392 16.460 2.425 1.00 78.12 143 PRO A O 1
ATOM 1178 N N . ASP A 1 144 ? 3.011 17.869 3.085 1.00 77.50 144 ASP A N 1
ATOM 1179 C CA . ASP A 1 144 ? 3.463 18.221 1.730 1.00 77.50 144 ASP A CA 1
ATOM 1180 C C . ASP A 1 144 ? 4.249 17.095 1.038 1.00 77.50 144 ASP A C 1
ATOM 1182 O O . ASP A 1 144 ? 4.519 17.150 -0.163 1.00 77.50 144 ASP A O 1
ATOM 1186 N N . ASN A 1 145 ? 4.623 16.045 1.776 1.00 77.50 145 ASN A N 1
ATOM 1187 C CA . ASN A 1 145 ? 5.377 14.918 1.238 1.00 77.50 145 ASN A CA 1
ATOM 1188 C C . ASN A 1 145 ? 4.442 13.889 0.586 1.00 77.50 145 ASN A C 1
ATOM 1190 O O . ASN A 1 145 ? 4.169 12.827 1.145 1.00 77.50 145 ASN A O 1
ATOM 1194 N N . THR A 1 146 ? 3.950 14.230 -0.602 1.00 75.44 146 THR A N 1
ATOM 1195 C CA . THR A 1 146 ? 3.010 13.410 -1.388 1.00 75.44 146 THR A CA 1
ATOM 1196 C C . THR A 1 146 ? 3.704 12.493 -2.405 1.00 75.44 146 THR A C 1
ATOM 1198 O O . THR A 1 146 ? 3.108 11.538 -2.907 1.00 75.44 146 THR A O 1
ATOM 1201 N N . VAL A 1 147 ? 4.989 12.732 -2.687 1.00 81.19 147 VAL A N 1
ATOM 1202 C CA . VAL A 1 147 ? 5.791 11.968 -3.659 1.00 81.19 147 VAL A CA 1
ATOM 1203 C C . VAL A 1 147 ? 6.675 10.946 -2.927 1.00 81.19 147 VAL A C 1
ATOM 1205 O O . VAL A 1 147 ? 7.905 11.043 -2.869 1.00 81.19 147 VAL A O 1
ATOM 1208 N N . THR A 1 148 ? 6.038 9.947 -2.319 1.00 88.50 148 THR A N 1
ATOM 1209 C CA . THR A 1 148 ? 6.700 8.854 -1.593 1.00 88.50 148 THR A CA 1
ATOM 1210 C C . THR A 1 148 ? 6.911 7.628 -2.486 1.00 88.50 148 THR A C 1
ATOM 1212 O O . THR A 1 148 ? 6.357 7.537 -3.581 1.00 88.50 148 THR A O 1
ATOM 1215 N N . SER A 1 149 ? 7.740 6.675 -2.051 1.00 91.75 149 SER A N 1
ATOM 1216 C CA . SER A 1 149 ? 7.882 5.400 -2.768 1.00 91.75 149 SER A CA 1
ATOM 1217 C C . SER A 1 149 ? 6.559 4.658 -2.769 1.00 91.75 149 SER A C 1
ATOM 1219 O O . SER A 1 149 ? 6.118 4.178 -3.804 1.00 91.75 149 SER A O 1
ATOM 1221 N N . VAL A 1 150 ? 5.873 4.658 -1.626 1.00 93.00 150 VAL A N 1
ATOM 1222 C CA . VAL A 1 150 ? 4.556 4.039 -1.479 1.00 93.00 150 VAL A CA 1
ATOM 1223 C C . VAL A 1 150 ? 3.532 4.677 -2.423 1.00 93.00 150 VAL A C 1
ATOM 1225 O O . VAL A 1 150 ? 2.739 3.951 -3.015 1.00 93.00 150 VAL A O 1
ATOM 1228 N N . SER A 1 151 ? 3.569 5.998 -2.651 1.00 91.75 151 SER A N 1
ATOM 1229 C CA . SER A 1 151 ? 2.645 6.634 -3.600 1.00 91.75 151 SER A CA 1
ATOM 1230 C C . SER A 1 151 ? 2.935 6.257 -5.055 1.00 91.75 151 SER A C 1
ATOM 1232 O O . SER A 1 151 ? 1.985 6.023 -5.803 1.00 91.75 151 SER A O 1
ATOM 1234 N N . PHE A 1 152 ? 4.209 6.094 -5.437 1.00 92.38 152 PHE A N 1
ATOM 1235 C CA . PHE A 1 152 ? 4.595 5.512 -6.730 1.00 92.38 152 PHE A CA 1
ATOM 1236 C C . PHE A 1 152 ? 4.083 4.070 -6.883 1.00 92.38 152 PHE A C 1
ATOM 1238 O O . PHE A 1 152 ? 3.428 3.755 -7.876 1.00 92.38 152 PHE A O 1
ATOM 1245 N N . LEU A 1 153 ? 4.331 3.216 -5.885 1.00 95.00 153 LEU A N 1
ATOM 1246 C CA . LEU A 1 153 ? 3.948 1.798 -5.902 1.00 95.00 153 LEU A CA 1
ATOM 1247 C C . LEU A 1 153 ? 2.424 1.640 -5.975 1.00 95.00 153 LEU A C 1
ATOM 1249 O O . LEU A 1 153 ? 1.911 0.912 -6.824 1.00 95.00 153 LEU A O 1
ATOM 1253 N N . LYS A 1 154 ? 1.693 2.402 -5.155 1.00 95.06 154 LYS A N 1
ATOM 1254 C CA . LYS A 1 154 ? 0.230 2.455 -5.186 1.00 95.06 154 LYS A CA 1
ATOM 1255 C C . LYS A 1 154 ? -0.294 2.912 -6.541 1.00 95.06 154 LYS A C 1
ATOM 1257 O O . LYS A 1 154 ? -1.247 2.320 -7.033 1.00 95.06 154 LYS A O 1
ATOM 1262 N N . GLU A 1 155 ? 0.281 3.952 -7.151 1.00 93.81 155 GLU A N 1
ATOM 1263 C CA . GLU A 1 155 ? -0.188 4.416 -8.463 1.00 93.81 155 GLU A CA 1
ATOM 1264 C C . GLU A 1 155 ? 0.048 3.388 -9.567 1.00 93.81 155 GLU A C 1
ATOM 1266 O O . GLU A 1 155 ? -0.832 3.201 -10.406 1.00 93.81 155 GLU A O 1
ATOM 1271 N N . ALA A 1 156 ? 1.179 2.681 -9.544 1.00 94.19 156 ALA A N 1
ATOM 1272 C CA . ALA A 1 156 ? 1.442 1.603 -10.491 1.00 94.19 156 ALA A CA 1
ATOM 1273 C C . ALA A 1 156 ? 0.401 0.477 -10.374 1.00 94.19 156 ALA A C 1
ATOM 1275 O O . ALA A 1 156 ? -0.179 0.083 -11.388 1.00 94.19 156 ALA A O 1
ATOM 1276 N N . ILE A 1 157 ? 0.091 0.031 -9.149 1.00 94.56 157 ILE A N 1
ATOM 1277 C CA . ILE A 1 157 ? -0.992 -0.934 -8.902 1.00 94.56 157 ILE A CA 1
ATOM 1278 C C . ILE A 1 157 ? -2.328 -0.381 -9.385 1.00 94.56 157 ILE A C 1
ATOM 1280 O O . ILE A 1 157 ? -2.992 -0.996 -10.212 1.00 94.56 157 ILE A O 1
ATOM 1284 N N . ARG A 1 158 ? -2.708 0.815 -8.932 1.00 94.25 158 ARG A N 1
ATOM 1285 C CA . ARG A 1 158 ? -3.993 1.431 -9.266 1.00 94.25 158 ARG A CA 1
ATOM 1286 C C . ARG A 1 158 ? -4.198 1.540 -10.782 1.00 94.25 158 ARG A C 1
ATOM 1288 O O . ARG A 1 158 ? -5.312 1.344 -11.255 1.00 94.25 158 ARG A O 1
ATOM 1295 N N . VAL A 1 159 ? -3.154 1.859 -11.550 1.00 92.31 159 VAL A N 1
ATOM 1296 C CA . VAL A 1 159 ? -3.213 1.873 -13.021 1.00 92.31 159 VAL A CA 1
ATOM 1297 C C . VAL A 1 159 ? -3.380 0.462 -13.587 1.00 92.31 159 VAL A C 1
ATOM 1299 O O . VAL A 1 159 ? -4.222 0.277 -14.461 1.00 92.31 159 VAL A O 1
ATOM 1302 N N . LEU A 1 160 ? -2.620 -0.515 -13.085 1.00 92.25 160 LEU A N 1
ATOM 1303 C CA . LEU A 1 160 ? -2.636 -1.901 -13.561 1.00 92.25 160 LEU A CA 1
ATOM 1304 C C . LEU A 1 160 ? -4.018 -2.558 -13.447 1.00 92.25 160 LEU A C 1
ATOM 1306 O O . LEU A 1 160 ? -4.440 -3.262 -14.358 1.00 92.25 160 LEU A O 1
ATOM 1310 N N . ILE A 1 161 ? -4.714 -2.317 -12.337 1.00 91.25 161 ILE A N 1
ATOM 1311 C CA . ILE A 1 161 ? -6.009 -2.944 -12.025 1.00 91.25 161 ILE A CA 1
ATOM 1312 C C . ILE A 1 161 ? -7.207 -1.994 -12.183 1.00 91.25 161 ILE A C 1
ATOM 1314 O O . ILE A 1 161 ? -8.309 -2.320 -11.756 1.00 91.25 161 ILE A O 1
ATOM 1318 N N . ASP A 1 162 ? -7.002 -0.819 -12.784 1.00 90.81 162 ASP A N 1
ATOM 1319 C CA . ASP A 1 162 ? -8.036 0.204 -13.012 1.00 90.81 162 ASP A CA 1
ATOM 1320 C C . ASP A 1 162 ? -8.762 0.700 -11.735 1.00 90.81 162 ASP A C 1
ATOM 1322 O O . ASP A 1 162 ? -9.953 1.024 -11.722 1.00 90.81 162 ASP A O 1
ATOM 1326 N N . GLY A 1 163 ? -8.015 0.815 -10.638 1.00 93.56 163 GLY A N 1
ATOM 1327 C CA . GLY A 1 163 ? -8.509 1.316 -9.359 1.00 93.56 163 GLY A CA 1
ATOM 1328 C C . GLY A 1 163 ? -8.801 2.826 -9.348 1.00 93.56 163 GLY A C 1
ATOM 1329 O O . GLY A 1 163 ? -8.240 3.625 -10.115 1.00 93.56 163 GLY A O 1
ATOM 1330 N N . LYS A 1 164 ? -9.659 3.258 -8.417 1.00 96.19 164 LYS A N 1
ATOM 1331 C CA . LYS A 1 164 ? -9.917 4.680 -8.124 1.00 96.19 164 LYS A CA 1
ATOM 1332 C C . LYS A 1 164 ? -9.042 5.171 -6.960 1.00 96.19 164 LYS A C 1
ATOM 1334 O O . LYS A 1 164 ? -8.516 4.348 -6.227 1.00 96.19 164 LYS A O 1
ATOM 1339 N N . PRO A 1 165 ? -8.887 6.492 -6.763 1.00 94.00 165 PRO A N 1
ATOM 1340 C CA . PRO A 1 165 ? -9.269 7.570 -7.674 1.00 94.00 165 PRO A CA 1
ATOM 1341 C C . PRO A 1 165 ? -8.336 7.621 -8.897 1.00 94.00 165 PRO A C 1
ATOM 1343 O O . PRO A 1 165 ? -7.124 7.671 -8.760 1.00 94.00 165 PRO A O 1
ATOM 1346 N N . ARG A 1 166 ? -8.889 7.658 -10.120 1.00 88.44 166 ARG A N 1
ATOM 1347 C CA . ARG A 1 166 ? -8.075 7.738 -11.359 1.00 88.44 166 ARG A CA 1
ATOM 1348 C C . ARG A 1 166 ? -7.342 9.072 -11.526 1.00 88.44 166 ARG A C 1
ATOM 1350 O O . ARG A 1 166 ? -6.388 9.181 -12.292 1.00 88.44 166 ARG A O 1
ATOM 1357 N N . ARG A 1 167 ? -7.882 10.109 -10.890 1.00 75.62 167 ARG A N 1
ATOM 1358 C CA . ARG A 1 167 ? -7.382 11.481 -10.844 1.00 75.62 167 ARG A CA 1
ATOM 1359 C C . ARG A 1 167 ? -7.799 12.065 -9.505 1.00 75.62 167 ARG A C 1
ATOM 1361 O O . ARG A 1 167 ? -8.909 11.790 -9.048 1.00 75.62 167 ARG A O 1
ATOM 1368 N N . GLY A 1 168 ? -6.962 12.924 -8.947 1.00 71.81 168 GLY A N 1
ATOM 1369 C CA . GLY A 1 168 ? -7.283 13.641 -7.722 1.00 71.81 168 GLY A CA 1
ATOM 1370 C C . GLY A 1 168 ? -6.460 13.164 -6.531 1.00 71.81 168 GLY A C 1
ATOM 1371 O O . GLY A 1 168 ? -5.425 12.528 -6.719 1.00 71.81 168 GLY A O 1
ATOM 1372 N N . PRO A 1 169 ? -6.875 13.557 -5.324 1.00 87.62 169 PRO A N 1
ATOM 1373 C CA . PRO A 1 169 ? -6.005 13.512 -4.163 1.00 87.62 169 PRO A CA 1
ATOM 1374 C C . PRO A 1 169 ? -6.035 12.147 -3.456 1.00 87.62 169 PRO A C 1
ATOM 1376 O O . PRO A 1 169 ? -6.873 11.300 -3.755 1.00 87.62 169 PRO A O 1
ATOM 1379 N N . GLU A 1 170 ? -5.131 11.951 -2.496 1.00 94.31 170 GLU A N 1
ATOM 1380 C CA . GLU A 1 170 ? -5.131 10.783 -1.605 1.00 94.31 170 GLU A CA 1
ATOM 1381 C C . GLU A 1 170 ? -6.403 10.719 -0.744 1.00 94.31 170 GLU A C 1
ATOM 1383 O O . GLU A 1 170 ? -6.998 11.753 -0.429 1.00 94.31 170 GLU A O 1
ATOM 1388 N N . ILE A 1 171 ? -6.802 9.504 -0.346 1.00 96.88 171 ILE A N 1
ATOM 1389 C CA . ILE A 1 171 ? -8.007 9.244 0.466 1.00 96.88 171 ILE A CA 1
ATOM 1390 C C . ILE A 1 171 ? -7.847 9.789 1.885 1.00 96.88 171 ILE A C 1
ATOM 1392 O O . ILE A 1 171 ? -8.769 10.407 2.412 1.00 96.88 171 ILE A O 1
ATOM 1396 N N . LEU A 1 172 ? -6.681 9.569 2.490 1.00 96.75 172 LEU A N 1
ATOM 1397 C CA . LEU A 1 172 ? -6.323 10.075 3.809 1.00 96.75 172 LEU A CA 1
ATOM 1398 C C . LEU A 1 172 ? -5.273 11.167 3.640 1.00 96.75 172 LEU A C 1
ATOM 1400 O O . LEU A 1 172 ? -4.280 10.979 2.939 1.00 96.75 172 LEU A O 1
ATOM 1404 N N . ILE A 1 173 ? -5.484 12.308 4.289 1.00 94.81 173 ILE A N 1
ATOM 1405 C CA . ILE A 1 173 ? -4.553 13.440 4.251 1.00 94.81 173 ILE A CA 1
ATOM 1406 C C . ILE A 1 173 ? -4.320 13.976 5.660 1.00 94.81 173 ILE A C 1
ATOM 1408 O O . ILE A 1 173 ? -5.187 13.863 6.528 1.00 94.81 173 ILE A O 1
ATOM 1412 N N . ARG A 1 174 ? -3.147 14.576 5.888 1.00 92.19 174 ARG A N 1
ATOM 1413 C CA . ARG A 1 174 ? -2.854 15.286 7.138 1.00 92.19 174 ARG A CA 1
ATOM 1414 C C . ARG A 1 174 ? -3.200 16.764 7.005 1.00 92.19 174 ARG A C 1
ATOM 1416 O O . ARG A 1 174 ? -2.714 17.414 6.087 1.00 92.19 174 ARG A O 1
ATOM 1423 N N . GLN A 1 175 ? -3.978 17.305 7.939 1.00 87.31 175 GLN A N 1
ATOM 1424 C CA . GLN A 1 175 ? -4.228 18.750 8.040 1.00 87.31 175 GLN A CA 1
ATOM 1425 C C . GLN A 1 175 ? -3.052 19.503 8.671 1.00 87.31 175 GLN A C 1
ATOM 1427 O O . GLN A 1 175 ? -2.890 20.699 8.448 1.00 87.31 175 GLN A O 1
ATOM 1432 N N . MET A 1 176 ? -2.227 18.812 9.460 1.00 81.81 176 MET A N 1
ATOM 1433 C CA . MET A 1 176 ? -1.069 19.401 10.125 1.00 81.81 176 MET A CA 1
ATOM 1434 C C . MET A 1 176 ? 0.090 18.405 10.253 1.00 81.81 176 MET A C 1
ATOM 1436 O O . MET A 1 176 ? -0.136 17.189 10.241 1.00 81.81 176 MET A O 1
ATOM 1440 N N . PRO A 1 177 ? 1.342 18.887 10.370 1.00 71.88 177 PRO A N 1
ATOM 1441 C CA . PRO A 1 177 ? 2.493 18.019 10.558 1.00 71.88 177 PRO A CA 1
ATOM 1442 C C . PRO A 1 177 ? 2.399 17.198 11.840 1.00 71.88 177 PRO A C 1
ATOM 1444 O O . PRO A 1 177 ? 2.093 17.708 12.914 1.00 71.88 177 PRO A O 1
ATOM 1447 N N . MET A 1 178 ? 2.763 15.927 11.735 1.00 74.56 178 MET A N 1
ATOM 1448 C CA . MET A 1 178 ? 2.929 15.043 12.879 1.00 74.56 178 MET A CA 1
ATOM 1449 C C . MET A 1 178 ? 4.408 14.998 13.283 1.00 74.56 178 MET A C 1
ATOM 1451 O O . MET A 1 178 ? 5.297 14.858 12.438 1.00 74.56 178 MET A O 1
ATOM 1455 N N . ARG A 1 179 ? 4.705 15.045 14.589 1.00 60.53 179 ARG A N 1
ATOM 1456 C CA . ARG A 1 179 ? 6.053 14.707 15.081 1.00 60.53 179 ARG A CA 1
ATOM 1457 C C . ARG A 1 179 ? 6.344 13.240 14.764 1.00 60.53 179 ARG A C 1
ATOM 1459 O O . ARG A 1 179 ? 5.568 12.376 15.165 1.00 60.53 179 ARG A O 1
ATOM 1466 N N . SER A 1 180 ? 7.457 12.965 14.077 1.00 58.66 180 SER A N 1
ATOM 1467 C CA . SER A 1 180 ? 7.838 11.607 13.659 1.00 58.66 180 SER A CA 1
ATOM 1468 C C . SER A 1 180 ? 7.647 10.590 14.787 1.00 58.66 180 SER A C 1
ATOM 1470 O O . SER A 1 180 ? 8.196 10.750 15.883 1.00 58.66 180 SER A O 1
ATOM 1472 N N . LYS A 1 181 ? 6.892 9.519 14.503 1.00 57.50 181 LYS A N 1
ATOM 1473 C CA . LYS A 1 181 ? 6.671 8.422 15.452 1.00 57.50 181 LYS A CA 1
ATOM 1474 C C . LYS A 1 181 ? 8.008 7.821 15.894 1.00 57.50 181 LYS A C 1
ATOM 1476 O O . LYS A 1 181 ? 8.126 7.491 17.074 1.00 57.50 181 LYS A O 1
ATOM 1481 N N . HIS A 1 182 ? 9.026 7.788 15.024 1.00 52.84 182 HIS A N 1
ATOM 1482 C CA . HIS A 1 182 ? 10.373 7.276 15.320 1.00 52.84 182 HIS A CA 1
ATOM 1483 C C . HIS A 1 182 ? 11.065 7.977 16.499 1.00 52.84 182 HIS A C 1
ATOM 1485 O O . HIS A 1 182 ? 11.751 7.310 17.265 1.00 52.84 182 HIS A O 1
ATOM 1491 N N . ASN A 1 183 ? 10.779 9.262 16.730 1.00 49.25 183 ASN A N 1
ATOM 1492 C CA . ASN A 1 183 ? 11.378 10.040 17.823 1.00 49.25 183 ASN A CA 1
ATOM 1493 C C . ASN A 1 183 ? 10.641 9.884 19.164 1.00 49.25 183 ASN A C 1
ATOM 1495 O O . ASN A 1 183 ? 11.087 10.405 20.181 1.00 49.25 183 ASN A O 1
ATOM 1499 N N . SER A 1 184 ? 9.497 9.194 19.181 1.00 55.62 184 SER A N 1
ATOM 1500 C CA . SER A 1 184 ? 8.806 8.833 20.423 1.00 55.62 184 SER A CA 1
ATOM 1501 C C . SER A 1 184 ? 9.233 7.444 20.887 1.00 55.62 184 SER A C 1
ATOM 1503 O O . SER A 1 184 ? 9.350 6.536 20.064 1.00 55.62 184 SER A O 1
ATOM 1505 N N . SER A 1 185 ? 9.463 7.272 22.191 1.00 59.44 185 SER A N 1
ATOM 1506 C CA . SER A 1 185 ? 9.797 5.966 22.767 1.00 59.44 185 SER A CA 1
ATOM 1507 C C . SER A 1 185 ? 8.695 4.939 22.476 1.00 59.44 185 SER A C 1
ATOM 1509 O O . SER A 1 185 ? 7.522 5.292 22.322 1.00 59.44 185 SER A O 1
ATOM 1511 N N . SER A 1 186 ? 9.058 3.656 22.405 1.00 61.09 186 SER A N 1
ATOM 1512 C CA . SER A 1 186 ? 8.110 2.546 22.218 1.00 61.09 186 SER A CA 1
ATOM 1513 C C . SER A 1 186 ? 6.946 2.604 23.217 1.00 61.09 186 SER A C 1
ATOM 1515 O O . SER A 1 186 ? 5.792 2.468 22.813 1.00 61.09 186 SER A O 1
ATOM 1517 N N . ASN A 1 187 ? 7.232 2.924 24.484 1.00 63.41 187 ASN A N 1
ATOM 1518 C CA . ASN A 1 187 ? 6.225 3.124 25.531 1.00 63.41 187 ASN A CA 1
ATOM 1519 C C . ASN A 1 187 ? 5.261 4.268 25.202 1.00 63.41 187 ASN A C 1
ATOM 1521 O O . ASN A 1 187 ? 4.050 4.111 25.323 1.00 63.41 187 ASN A O 1
ATOM 1525 N N . MET A 1 188 ? 5.768 5.400 24.710 1.00 61.34 188 MET A N 1
ATOM 1526 C CA . MET A 1 188 ? 4.923 6.538 24.350 1.00 61.34 188 MET A CA 1
ATOM 1527 C C . MET A 1 188 ? 4.018 6.223 23.148 1.00 61.34 188 MET A C 1
ATOM 1529 O O . MET A 1 188 ? 2.919 6.763 23.051 1.00 61.34 188 MET A O 1
ATOM 1533 N N . ARG A 1 189 ? 4.428 5.335 22.232 1.00 61.06 189 ARG A N 1
ATOM 1534 C CA . ARG A 1 189 ? 3.555 4.866 21.137 1.00 61.06 189 ARG A CA 1
ATOM 1535 C C . ARG A 1 189 ? 2.428 3.965 21.637 1.00 61.06 189 ARG A C 1
ATOM 1537 O O . ARG A 1 189 ? 1.321 4.078 21.135 1.00 61.06 189 ARG A O 1
ATOM 1544 N N . LEU A 1 190 ? 2.699 3.105 22.617 1.00 68.00 190 LEU A N 1
ATOM 1545 C CA . LEU A 1 190 ? 1.674 2.259 23.241 1.00 68.00 190 LEU A CA 1
ATOM 1546 C C . LEU A 1 190 ? 0.670 3.082 24.058 1.00 68.00 190 LEU A C 1
ATOM 1548 O O . LEU A 1 190 ? -0.518 2.786 24.047 1.00 68.00 190 LEU A O 1
ATOM 1552 N N . ILE A 1 191 ? 1.135 4.143 24.721 1.00 74.50 191 ILE A N 1
ATOM 1553 C CA . ILE A 1 191 ? 0.262 5.046 25.480 1.00 74.50 191 ILE A CA 1
ATOM 1554 C C . ILE A 1 191 ? -0.681 5.802 24.537 1.00 74.50 191 ILE A C 1
ATOM 1556 O O . ILE A 1 191 ? -1.890 5.754 24.737 1.00 74.50 191 ILE A O 1
ATOM 1560 N N . ASN A 1 192 ? -0.135 6.445 23.495 1.00 78.69 192 ASN A N 1
ATOM 1561 C CA . ASN A 1 192 ? -0.914 7.304 22.592 1.00 78.69 192 ASN A CA 1
ATOM 1562 C C . ASN A 1 192 ? -1.718 6.542 21.525 1.00 78.69 192 ASN A C 1
ATOM 1564 O O . ASN A 1 192 ? -2.51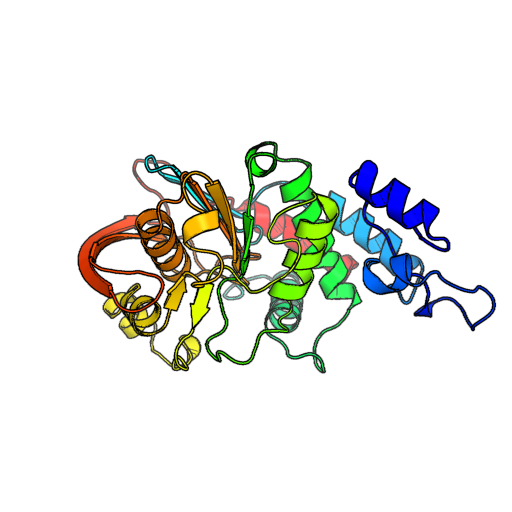8 7.165 20.839 1.00 78.69 192 ASN A O 1
ATOM 1568 N N . LYS A 1 193 ? -1.467 5.242 21.314 1.00 87.69 193 LYS A N 1
ATOM 1569 C CA . LYS A 1 193 ? -2.194 4.393 20.352 1.00 87.69 193 LYS A CA 1
ATOM 1570 C C . LYS A 1 193 ? -2.394 5.076 18.984 1.00 87.69 193 LYS A C 1
ATOM 1572 O O . LYS A 1 193 ? -1.405 5.431 18.335 1.00 87.69 193 LYS A O 1
ATOM 1577 N N . SER A 1 194 ? -3.649 5.267 18.565 1.00 92.12 194 SER A N 1
ATOM 1578 C CA . SER A 1 194 ? -4.053 5.939 17.322 1.00 92.12 194 SER A CA 1
ATOM 1579 C C . SER A 1 194 ? -4.346 7.438 17.498 1.00 92.12 194 SER A C 1
ATOM 1581 O O . SER A 1 194 ? -4.550 8.125 16.502 1.00 92.12 194 SER A O 1
ATOM 1583 N N . ASP A 1 195 ? -4.312 7.975 18.722 1.00 90.81 195 ASP A N 1
ATOM 1584 C CA . ASP A 1 195 ? -4.739 9.348 19.049 1.00 90.81 195 ASP A CA 1
ATOM 1585 C C . ASP A 1 195 ? -3.995 10.391 18.208 1.00 90.81 195 ASP A C 1
ATOM 1587 O O . ASP A 1 195 ? -4.595 11.240 17.557 1.00 90.81 195 ASP A O 1
ATOM 1591 N N . LYS A 1 196 ? -2.668 10.248 18.104 1.00 86.69 196 LYS A N 1
ATOM 1592 C CA . LYS A 1 196 ? -1.836 11.160 17.302 1.00 86.69 196 LYS A CA 1
ATOM 1593 C C . LYS A 1 196 ? -2.225 11.177 15.826 1.00 86.69 196 LYS A C 1
ATOM 1595 O O . LYS A 1 196 ? -2.039 12.188 15.149 1.00 86.69 196 LYS A O 1
ATOM 1600 N N . ASP A 1 197 ? -2.657 10.036 15.293 1.00 92.31 197 ASP A N 1
ATOM 1601 C CA . ASP A 1 197 ? -3.141 9.976 13.919 1.00 92.31 197 ASP A CA 1
ATOM 1602 C C . ASP A 1 197 ? -4.467 10.722 13.808 1.00 92.31 197 ASP A C 1
ATOM 1604 O O . ASP A 1 197 ? -4.581 11.570 12.927 1.00 92.31 197 ASP A O 1
ATOM 1608 N N . PHE A 1 198 ? -5.402 10.517 14.737 1.00 94.31 198 PHE A N 1
ATOM 1609 C CA . PHE A 1 198 ? -6.674 11.242 14.748 1.00 94.31 198 PHE A CA 1
ATOM 1610 C C . PHE A 1 198 ? -6.522 12.761 14.920 1.00 94.31 198 PHE A C 1
ATOM 1612 O O . PHE A 1 198 ? -7.247 13.530 14.298 1.00 94.31 198 PHE A O 1
ATOM 1619 N N . ASP A 1 199 ? -5.523 13.223 15.671 1.00 91.75 199 ASP A N 1
ATOM 1620 C CA . ASP A 1 199 ? -5.253 14.660 15.828 1.00 91.75 199 ASP A CA 1
ATOM 1621 C C . ASP A 1 199 ? -4.879 15.365 14.516 1.00 91.75 199 ASP A C 1
ATOM 1623 O O . ASP A 1 199 ? -4.926 16.592 14.424 1.00 91.75 199 ASP A O 1
ATOM 1627 N N . THR A 1 200 ? -4.440 14.610 13.507 1.00 92.62 200 THR A N 1
ATOM 1628 C CA . THR A 1 200 ? -3.842 15.184 12.295 1.00 92.62 200 THR A CA 1
ATOM 1629 C C . THR A 1 200 ? -4.470 14.691 10.999 1.00 92.62 200 THR A C 1
ATOM 1631 O O . THR A 1 200 ? -4.353 15.384 9.989 1.00 92.62 200 THR A O 1
ATOM 1634 N N . LEU A 1 201 ? -5.099 13.515 10.993 1.00 95.62 201 LEU A N 1
ATOM 1635 C CA . LEU A 1 201 ? -5.687 12.895 9.812 1.00 95.62 201 LEU A CA 1
ATOM 1636 C C . LEU A 1 201 ? -7.131 13.317 9.607 1.00 95.62 201 LEU A C 1
ATOM 1638 O O . LEU A 1 201 ? -7.917 13.377 10.545 1.00 95.62 201 LEU A O 1
ATOM 1642 N N . ILE A 1 202 ? -7.495 13.477 8.343 1.00 96.69 202 ILE A N 1
ATOM 1643 C CA . ILE A 1 202 ? -8.881 13.514 7.891 1.00 96.69 202 ILE A CA 1
ATOM 1644 C C . ILE A 1 202 ? -9.048 12.603 6.677 1.00 96.69 202 ILE A C 1
ATOM 1646 O O . ILE A 1 202 ? -8.089 12.302 5.955 1.00 96.69 202 ILE A O 1
ATOM 1650 N N . VAL A 1 203 ? -10.293 12.224 6.412 1.00 98.12 203 VAL A N 1
ATOM 1651 C CA . VAL A 1 203 ? -10.689 11.720 5.099 1.00 98.12 203 VAL A CA 1
ATOM 1652 C C . VAL A 1 203 ? -10.762 12.899 4.141 1.00 98.12 203 VAL A C 1
ATOM 1654 O O . VAL A 1 203 ? -11.290 13.958 4.464 1.00 98.12 203 VAL A O 1
ATOM 1657 N N . ASN A 1 204 ? -10.229 12.739 2.940 1.00 97.00 204 ASN A N 1
ATOM 1658 C CA . ASN A 1 204 ? -10.180 13.825 1.983 1.00 97.00 204 ASN A CA 1
ATOM 1659 C C . ASN A 1 204 ? -11.593 14.333 1.626 1.00 97.00 204 ASN A C 1
ATOM 1661 O O . ASN A 1 204 ? -12.403 13.541 1.128 1.00 97.00 204 ASN A O 1
ATOM 1665 N N . PRO A 1 205 ? -11.890 15.640 1.780 1.00 96.44 205 PRO A N 1
ATOM 1666 C CA . PRO A 1 205 ? -13.208 16.197 1.472 1.00 96.44 205 PRO A CA 1
ATOM 1667 C C . PRO A 1 205 ? -13.665 15.940 0.033 1.00 96.44 205 PRO A C 1
ATOM 1669 O O . PRO A 1 205 ? -14.853 15.783 -0.223 1.00 96.44 205 PRO A O 1
ATOM 1672 N N . ALA A 1 206 ? -12.734 15.842 -0.922 1.00 96.19 206 ALA A N 1
ATOM 1673 C CA . ALA A 1 206 ? -13.059 15.580 -2.326 1.00 96.19 206 ALA A CA 1
ATOM 1674 C C . ALA A 1 206 ? -13.485 14.122 -2.606 1.00 96.19 206 ALA A C 1
ATOM 1676 O O . ALA A 1 206 ? -13.947 13.809 -3.717 1.00 96.19 206 ALA A O 1
ATOM 1677 N N . LEU A 1 207 ? -13.280 13.226 -1.633 1.00 96.94 207 LEU A N 1
ATOM 1678 C CA . LEU A 1 207 ? -13.498 11.785 -1.748 1.00 96.94 207 LEU A CA 1
ATOM 1679 C C . LEU A 1 207 ? -14.449 11.213 -0.689 1.00 96.94 207 LEU A C 1
ATOM 1681 O O . LEU A 1 207 ? -14.991 10.143 -0.945 1.00 96.94 207 LEU A O 1
ATOM 1685 N N . VAL A 1 208 ? -14.696 11.898 0.434 1.00 97.25 208 VAL A N 1
ATOM 1686 C CA . VAL A 1 208 ? -15.496 11.380 1.564 1.00 97.25 208 VAL A CA 1
ATOM 1687 C C . VAL A 1 208 ? -16.864 10.834 1.138 1.00 97.25 208 VAL A C 1
ATOM 1689 O O . VAL A 1 208 ? -17.241 9.737 1.536 1.00 97.25 208 VAL A O 1
ATOM 1692 N N . ASP A 1 209 ? -17.573 11.521 0.241 1.00 96.69 209 ASP A N 1
ATOM 1693 C CA . ASP A 1 209 ? -18.864 11.037 -0.262 1.00 96.69 209 ASP A CA 1
ATOM 1694 C C . ASP A 1 209 ? -18.731 9.911 -1.293 1.00 96.69 209 ASP A C 1
ATOM 1696 O O . ASP A 1 209 ? -19.629 9.085 -1.439 1.00 96.69 209 ASP A O 1
ATOM 1700 N N . LYS A 1 210 ? -17.605 9.850 -2.009 1.00 97.00 210 LYS A N 1
ATOM 1701 C CA . LYS A 1 210 ? -17.365 8.867 -3.077 1.00 97.00 210 LYS A CA 1
ATOM 1702 C C . LYS A 1 210 ? -16.963 7.498 -2.543 1.00 97.00 210 LYS A C 1
ATOM 1704 O O . LYS A 1 210 ? -17.129 6.509 -3.254 1.00 97.00 210 LYS A O 1
ATOM 1709 N N . ILE A 1 211 ? -16.416 7.452 -1.330 1.00 97.75 211 ILE A N 1
ATOM 1710 C CA . ILE A 1 211 ? -15.978 6.212 -0.685 1.00 97.75 211 ILE A CA 1
ATOM 1711 C C . ILE A 1 211 ? -17.087 5.526 0.131 1.00 97.75 211 ILE A C 1
ATOM 1713 O O . ILE A 1 211 ? -16.899 4.404 0.599 1.00 97.75 211 ILE A O 1
ATOM 1717 N N . LYS A 1 212 ? -18.259 6.159 0.271 1.00 98.31 212 LYS A N 1
ATOM 1718 C CA . LYS A 1 212 ? -19.424 5.567 0.942 1.00 98.31 212 LYS A CA 1
ATOM 1719 C C . LYS A 1 212 ? -19.855 4.272 0.250 1.00 98.31 212 LYS A C 1
ATOM 1721 O O . LYS A 1 212 ? -20.065 4.239 -0.963 1.00 98.31 212 LYS A O 1
ATOM 1726 N N . GLY A 1 213 ? -19.980 3.201 1.027 1.00 98.31 213 GLY A N 1
ATOM 1727 C CA . GLY A 1 213 ? -20.330 1.864 0.551 1.00 98.31 213 GLY A CA 1
ATOM 1728 C C . GLY A 1 213 ? -19.254 1.193 -0.310 1.00 98.31 213 GLY A C 1
ATOM 1729 O O . GLY A 1 213 ? -19.561 0.209 -0.982 1.00 98.31 213 GLY A O 1
ATOM 1730 N N . LYS A 1 214 ? -18.020 1.717 -0.329 1.00 98.50 214 LYS A N 1
ATOM 1731 C CA . LYS A 1 214 ? -16.911 1.204 -1.149 1.00 98.50 214 LYS A CA 1
ATOM 1732 C C . LYS A 1 214 ? -15.933 0.356 -0.355 1.00 98.50 214 LYS A C 1
ATOM 1734 O O . LYS A 1 214 ? -15.821 0.512 0.861 1.00 98.50 214 LYS A O 1
ATOM 1739 N N . VAL A 1 215 ? -15.232 -0.524 -1.065 1.00 98.44 215 VAL A N 1
ATOM 1740 C CA . VAL A 1 215 ? -14.084 -1.269 -0.539 1.00 98.44 215 VAL A CA 1
ATOM 1741 C C . VAL A 1 215 ? -12.823 -0.447 -0.782 1.00 98.44 215 VAL A C 1
ATOM 1743 O O . VAL A 1 215 ? -12.547 -0.035 -1.914 1.00 98.44 215 VAL A O 1
ATOM 1746 N N . ILE A 1 216 ? -12.069 -0.183 0.281 1.00 98.56 216 ILE A N 1
ATOM 1747 C CA . ILE A 1 216 ? -10.913 0.715 0.247 1.00 98.56 216 ILE A CA 1
ATOM 1748 C C . ILE A 1 216 ? -9.658 -0.045 0.654 1.00 98.56 216 ILE A C 1
ATOM 1750 O O . ILE A 1 216 ? -9.642 -0.668 1.710 1.00 98.56 216 ILE A O 1
ATOM 1754 N N . CYS A 1 217 ? -8.592 0.068 -0.134 1.00 98.44 217 CYS A N 1
ATOM 1755 C CA . CYS A 1 217 ? -7.264 -0.394 0.237 1.00 98.44 217 CYS A CA 1
ATOM 1756 C C . CYS A 1 217 ? -6.340 0.786 0.541 1.00 98.44 217 CYS A C 1
ATOM 1758 O O . CYS A 1 217 ? -6.167 1.685 -0.286 1.00 98.44 217 CYS A O 1
ATOM 1760 N N . ILE A 1 218 ? -5.719 0.768 1.717 1.00 98.38 218 ILE A N 1
ATOM 1761 C CA . ILE A 1 218 ? -4.677 1.714 2.115 1.00 98.38 218 ILE A CA 1
ATOM 1762 C C . ILE A 1 218 ? -3.337 0.990 2.120 1.00 98.38 218 ILE A C 1
ATOM 1764 O O . ILE A 1 218 ? -3.204 -0.036 2.781 1.00 98.38 218 ILE A O 1
ATOM 1768 N N . ILE A 1 219 ? -2.359 1.531 1.391 1.00 97.69 219 ILE A N 1
ATOM 1769 C CA . ILE A 1 219 ? -0.992 1.009 1.343 1.00 97.69 219 ILE A CA 1
ATOM 1770 C C . ILE A 1 219 ? -0.075 1.827 2.260 1.00 97.69 219 ILE A C 1
ATOM 1772 O O . ILE A 1 219 ? -0.076 3.059 2.200 1.00 97.69 219 ILE A O 1
ATOM 1776 N N . ASP A 1 220 ? 0.734 1.154 3.071 1.00 96.25 220 ASP A N 1
ATOM 1777 C CA . ASP A 1 220 ? 1.760 1.762 3.928 1.00 96.25 220 ASP A CA 1
ATOM 1778 C C . ASP A 1 220 ? 3.140 1.122 3.698 1.00 96.25 220 ASP A C 1
ATOM 1780 O O . ASP A 1 220 ? 3.250 0.045 3.103 1.00 96.25 220 ASP A O 1
ATOM 1784 N N . ASP A 1 221 ? 4.211 1.771 4.158 1.00 94.94 221 ASP A N 1
ATOM 1785 C CA . ASP A 1 221 ? 5.553 1.186 4.093 1.00 94.94 221 ASP A CA 1
ATOM 1786 C C . ASP A 1 221 ? 5.689 0.046 5.110 1.00 94.94 221 ASP A C 1
ATOM 1788 O O . ASP A 1 221 ? 5.874 -1.117 4.748 1.00 94.94 221 ASP A O 1
ATOM 1792 N N . TYR A 1 222 ? 5.527 0.365 6.390 1.00 95.00 222 TYR A N 1
ATOM 1793 C CA . TYR A 1 222 ? 5.720 -0.563 7.480 1.00 95.00 222 TYR A CA 1
ATOM 1794 C C . TYR A 1 222 ? 4.751 -0.324 8.624 1.00 95.00 222 TYR A C 1
ATOM 1796 O O . TYR A 1 222 ? 4.584 0.792 9.114 1.00 95.00 222 TYR A O 1
ATOM 1804 N N . ILE A 1 223 ? 4.230 -1.417 9.174 1.00 94.81 223 ILE A N 1
ATOM 1805 C CA . ILE A 1 223 ? 3.499 -1.381 10.440 1.00 94.81 223 ILE A CA 1
ATOM 1806 C C . ILE A 1 223 ? 4.317 -2.010 11.569 1.00 94.81 223 ILE A C 1
ATOM 1808 O O . ILE A 1 223 ? 5.159 -2.879 11.367 1.00 94.81 223 ILE A O 1
ATOM 1812 N N . THR A 1 224 ? 4.066 -1.575 12.803 1.00 92.31 224 THR A N 1
ATOM 1813 C CA . THR A 1 224 ? 4.626 -2.216 14.006 1.00 92.31 224 THR A CA 1
ATOM 1814 C C . THR A 1 224 ? 3.494 -2.810 14.829 1.00 92.31 224 THR A C 1
ATOM 1816 O O . THR A 1 224 ? 3.173 -3.983 14.681 1.00 92.31 224 THR A O 1
ATOM 1819 N N . ASN A 1 225 ? 2.808 -1.977 15.613 1.00 91.75 225 ASN A N 1
ATOM 1820 C CA . ASN A 1 225 ? 1.748 -2.410 16.525 1.00 91.75 225 ASN A CA 1
ATOM 1821 C C . ASN A 1 225 ? 0.340 -2.339 15.913 1.00 91.75 225 ASN A C 1
ATOM 1823 O O . ASN A 1 225 ? -0.608 -2.733 16.571 1.00 91.75 225 ASN A O 1
ATOM 1827 N N . GLY A 1 226 ? 0.191 -1.836 14.683 1.00 94.12 226 GLY A N 1
ATOM 1828 C CA . GLY A 1 226 ? -1.109 -1.735 14.003 1.00 94.12 226 GLY A CA 1
ATOM 1829 C C . GLY A 1 226 ? -1.830 -0.390 14.129 1.00 94.12 226 GLY A C 1
ATOM 1830 O O . GLY A 1 226 ? -2.764 -0.150 13.383 1.00 94.12 226 GLY A O 1
ATOM 1831 N N . TYR A 1 227 ? -1.374 0.542 14.973 1.00 95.50 227 TYR A N 1
ATOM 1832 C CA . TYR A 1 227 ? -2.122 1.786 15.235 1.00 95.50 227 TYR A CA 1
ATOM 1833 C C . TYR A 1 227 ? -2.413 2.674 14.012 1.00 95.50 227 TYR A C 1
ATOM 1835 O O . TYR A 1 227 ? -3.469 3.302 13.980 1.00 95.50 227 TYR A O 1
ATOM 1843 N N . SER A 1 228 ? -1.526 2.719 13.006 1.00 95.12 228 SER A N 1
ATOM 1844 C CA . SER A 1 228 ? -1.811 3.409 11.733 1.00 95.12 228 SER A CA 1
ATOM 1845 C C . SER A 1 228 ? -2.967 2.735 10.979 1.00 95.12 228 SER A C 1
ATOM 1847 O O . SER A 1 228 ? -3.864 3.411 10.479 1.00 95.12 228 SER A O 1
ATOM 1849 N N . ALA A 1 229 ? -2.970 1.399 10.952 1.00 97.56 229 ALA A N 1
ATOM 1850 C CA . ALA A 1 229 ? -4.016 0.605 10.320 1.00 97.56 229 ALA A CA 1
ATOM 1851 C C . ALA A 1 229 ? -5.359 0.780 11.037 1.00 97.56 229 ALA A C 1
ATOM 1853 O O . ALA A 1 229 ? -6.374 1.038 10.395 1.00 97.56 229 ALA A O 1
ATOM 1854 N N . GLU A 1 230 ? -5.345 0.768 12.369 1.00 97.88 230 GLU A N 1
ATOM 1855 C CA . GLU A 1 230 ? -6.522 1.051 13.189 1.00 97.88 230 GLU A CA 1
ATOM 1856 C C . GLU A 1 230 ? -7.048 2.483 13.004 1.00 97.88 230 GLU A C 1
ATOM 1858 O O . GLU A 1 230 ? -8.257 2.690 12.927 1.00 97.88 230 GLU A O 1
ATOM 1863 N N . ALA A 1 231 ? -6.169 3.482 12.878 1.00 97.62 231 ALA A N 1
ATOM 1864 C CA . ALA A 1 231 ? -6.591 4.857 12.620 1.00 97.62 231 ALA A CA 1
ATOM 1865 C C . ALA A 1 231 ? -7.297 4.981 11.259 1.00 97.62 231 ALA A C 1
ATOM 1867 O O . ALA A 1 231 ? -8.369 5.581 11.163 1.00 97.62 231 ALA A O 1
ATOM 1868 N N . ALA A 1 232 ? -6.728 4.367 10.214 1.00 98.25 232 ALA A N 1
ATOM 1869 C CA . ALA A 1 232 ? -7.345 4.312 8.891 1.00 98.25 232 ALA A CA 1
ATOM 1870 C C . ALA A 1 232 ? -8.702 3.594 8.933 1.00 98.25 232 ALA A C 1
ATOM 1872 O O . ALA A 1 232 ? -9.682 4.126 8.414 1.00 98.25 232 ALA A O 1
ATOM 1873 N N . LYS A 1 233 ? -8.778 2.437 9.603 1.00 98.12 233 LYS A N 1
ATOM 1874 C CA . LYS A 1 233 ? -10.015 1.673 9.822 1.00 98.12 233 LYS A CA 1
ATOM 1875 C C . LYS A 1 233 ? -11.133 2.559 10.367 1.00 98.12 233 LYS A C 1
ATOM 1877 O O . LYS A 1 233 ? -12.191 2.665 9.752 1.00 98.12 233 LYS A O 1
ATOM 1882 N N . HIS A 1 234 ? -10.889 3.214 11.503 1.00 98.31 234 HIS A N 1
ATOM 1883 C CA . HIS A 1 234 ? -11.915 4.000 12.191 1.00 98.31 234 HIS A CA 1
ATOM 1884 C C . HIS A 1 234 ? -12.377 5.202 11.365 1.00 98.31 234 HIS A C 1
ATOM 1886 O O . HIS A 1 234 ? -13.578 5.431 11.246 1.00 98.31 234 HIS A O 1
ATOM 1892 N N . LEU A 1 235 ? -11.454 5.933 10.730 1.00 98.44 235 LEU A N 1
ATOM 1893 C CA . LEU A 1 235 ? -11.817 7.089 9.901 1.00 98.44 235 LEU A CA 1
ATOM 1894 C C . LEU A 1 235 ? -12.600 6.700 8.650 1.00 98.44 235 LEU A C 1
ATOM 1896 O O . LEU A 1 235 ? -13.572 7.368 8.296 1.00 98.44 235 LEU A O 1
ATOM 1900 N N . LEU A 1 236 ? -12.192 5.625 7.977 1.00 98.62 236 LEU A N 1
ATOM 1901 C CA . LEU A 1 236 ? -12.838 5.189 6.745 1.00 98.62 236 LEU A CA 1
ATOM 1902 C C . LEU A 1 236 ? -14.217 4.578 7.016 1.00 98.62 236 LEU A C 1
ATOM 1904 O O . LEU A 1 236 ? -15.154 4.869 6.273 1.00 98.62 236 LEU A O 1
ATOM 1908 N N . PHE A 1 237 ? -14.392 3.821 8.103 1.00 98.50 237 PHE A N 1
ATOM 1909 C CA . PHE A 1 237 ? -15.725 3.365 8.507 1.00 98.50 237 PHE A CA 1
ATOM 1910 C C . PHE A 1 237 ? -16.625 4.506 8.971 1.00 98.50 237 PHE A C 1
ATOM 1912 O O . PHE A 1 237 ? -17.788 4.542 8.577 1.00 98.50 237 PHE A O 1
ATOM 1919 N N . ALA A 1 238 ? -16.102 5.487 9.710 1.00 98.12 238 ALA A N 1
ATOM 1920 C CA . ALA A 1 238 ? -16.864 6.687 10.057 1.00 98.12 238 ALA A CA 1
ATOM 1921 C C . ALA A 1 238 ? -17.264 7.512 8.815 1.00 98.12 238 ALA A C 1
ATOM 1923 O O . ALA A 1 238 ? -18.314 8.152 8.810 1.00 98.12 238 ALA A O 1
ATOM 1924 N N . ALA A 1 239 ? -16.482 7.453 7.731 1.00 98.19 239 ALA A N 1
ATOM 1925 C CA . ALA A 1 239 ? -16.855 8.012 6.428 1.00 98.19 239 ALA A CA 1
ATOM 1926 C C . ALA A 1 239 ? -17.869 7.156 5.644 1.00 98.19 239 ALA A C 1
ATOM 1928 O O . ALA A 1 239 ? -18.347 7.587 4.594 1.00 98.19 239 ALA A O 1
ATOM 1929 N N . GLY A 1 240 ? -18.213 5.963 6.134 1.00 98.06 240 GLY A N 1
ATOM 1930 C CA . GLY A 1 240 ? -19.181 5.055 5.527 1.00 98.06 240 GLY A CA 1
ATOM 1931 C C . GLY A 1 240 ? -18.589 4.046 4.543 1.00 98.06 240 GLY A C 1
ATOM 1932 O O . GLY A 1 240 ? -19.335 3.532 3.710 1.00 98.06 240 GLY A O 1
ATOM 1933 N N . ALA A 1 241 ? -17.282 3.765 4.584 1.00 98.50 241 ALA A N 1
ATOM 1934 C CA . ALA A 1 241 ? -16.690 2.668 3.815 1.00 98.50 241 ALA A CA 1
ATOM 1935 C C . ALA A 1 241 ? -17.368 1.330 4.160 1.00 98.50 241 ALA A C 1
ATOM 1937 O O . ALA A 1 241 ? -17.735 1.088 5.308 1.00 98.50 241 ALA A O 1
ATOM 1938 N N . LYS A 1 242 ? -17.530 0.450 3.167 1.00 98.25 242 LYS A N 1
ATOM 1939 C CA . LYS A 1 242 ? -18.102 -0.892 3.377 1.00 98.25 242 LYS A CA 1
ATOM 1940 C C . LYS A 1 242 ? -17.079 -1.842 3.995 1.00 98.25 242 LYS A C 1
ATOM 1942 O O . LYS A 1 242 ? -17.430 -2.692 4.809 1.00 98.25 242 LYS A O 1
ATOM 1947 N N . GLU A 1 243 ? -15.839 -1.717 3.545 1.00 98.56 243 GLU A N 1
ATOM 1948 C CA . GLU A 1 243 ? -14.735 -2.595 3.898 1.00 98.56 243 GLU A CA 1
ATOM 1949 C C . GLU A 1 243 ? -13.416 -1.831 3.764 1.00 98.56 243 GLU A C 1
ATOM 1951 O O . GLU A 1 243 ? -13.260 -1.005 2.857 1.00 98.56 243 GLU A O 1
ATOM 1956 N N . VAL A 1 244 ? -12.473 -2.118 4.660 1.00 98.56 244 VAL A N 1
ATOM 1957 C CA . VAL A 1 244 ? -11.144 -1.506 4.664 1.00 98.56 244 VAL A CA 1
ATOM 1958 C C . VAL A 1 244 ? -10.078 -2.599 4.690 1.00 98.56 244 VAL A C 1
ATOM 1960 O O . VAL A 1 244 ? -10.046 -3.438 5.584 1.00 98.56 244 VAL A O 1
ATOM 1963 N N . ILE A 1 245 ? -9.166 -2.553 3.728 1.00 98.44 245 ILE A N 1
ATOM 1964 C CA . ILE A 1 245 ? -7.985 -3.409 3.658 1.00 98.44 245 ILE A CA 1
ATOM 1965 C C . ILE A 1 245 ? -6.772 -2.516 3.897 1.00 98.44 245 ILE A C 1
ATOM 1967 O O . ILE A 1 245 ? -6.588 -1.499 3.228 1.00 98.44 245 ILE A O 1
ATOM 1971 N N . PHE A 1 246 ? -5.944 -2.873 4.867 1.00 98.56 246 PHE A N 1
ATOM 1972 C CA . PHE A 1 246 ? -4.684 -2.200 5.130 1.00 98.56 246 PHE A CA 1
ATOM 1973 C C . PHE A 1 246 ? -3.534 -3.108 4.712 1.00 98.56 246 PHE A C 1
ATOM 1975 O O . PHE A 1 246 ? -3.314 -4.155 5.316 1.00 98.56 246 PHE A O 1
ATOM 1982 N N . LEU A 1 247 ? -2.805 -2.703 3.680 1.00 98.31 247 LEU A N 1
ATOM 1983 C CA . LEU A 1 247 ? -1.709 -3.458 3.094 1.00 98.31 247 LEU A CA 1
ATOM 1984 C C . LEU A 1 247 ? -0.386 -2.740 3.362 1.00 98.31 247 LEU A C 1
ATOM 1986 O O . LEU A 1 247 ? -0.256 -1.547 3.117 1.00 98.31 247 LEU A O 1
ATOM 1990 N N . SER A 1 248 ? 0.621 -3.449 3.849 1.00 97.56 248 SER A N 1
ATOM 1991 C CA . SER A 1 248 ? 1.952 -2.876 4.090 1.00 97.56 248 SER A CA 1
ATOM 1992 C C . SER A 1 248 ? 3.052 -3.725 3.473 1.00 97.56 248 SER A C 1
ATOM 1994 O O . SER A 1 248 ? 2.936 -4.951 3.448 1.00 97.56 248 SER A O 1
ATOM 1996 N N . PHE A 1 249 ? 4.153 -3.101 3.056 1.00 96.00 249 PHE A N 1
ATOM 1997 C CA . PHE A 1 249 ? 5.307 -3.844 2.541 1.00 96.00 249 PHE A CA 1
ATOM 1998 C C . PHE A 1 249 ? 5.967 -4.711 3.600 1.00 96.00 249 PHE A C 1
ATOM 2000 O O . PHE A 1 249 ? 6.429 -5.810 3.290 1.00 96.00 249 PHE A O 1
ATOM 2007 N N . GLY A 1 250 ? 5.985 -4.257 4.852 1.00 94.88 250 GLY A N 1
ATOM 2008 C CA . GLY A 1 250 ? 6.461 -5.102 5.928 1.00 94.88 250 GLY A CA 1
ATOM 2009 C C . GLY A 1 250 ? 5.875 -4.803 7.292 1.00 94.88 250 GLY A C 1
ATOM 2010 O O . GLY A 1 250 ? 5.281 -3.756 7.551 1.00 94.88 250 GLY A O 1
ATOM 2011 N N . LYS A 1 251 ? 6.090 -5.744 8.205 1.00 95.00 251 LYS A N 1
ATOM 2012 C CA . LYS A 1 251 ? 5.727 -5.588 9.609 1.00 95.00 251 LYS A CA 1
ATOM 2013 C C . LYS A 1 251 ? 6.899 -5.877 10.528 1.00 95.00 251 LYS A C 1
ATOM 2015 O O . LYS A 1 251 ? 7.593 -6.883 10.396 1.00 95.00 251 LYS A O 1
ATOM 2020 N N . PHE A 1 252 ? 7.074 -4.997 11.507 1.00 92.81 252 PHE A N 1
ATOM 2021 C CA . PHE A 1 252 ? 7.964 -5.202 12.642 1.00 92.81 252 PHE A CA 1
ATOM 2022 C C . PHE A 1 252 ? 7.219 -5.910 13.775 1.00 92.81 252 PHE A C 1
ATOM 2024 O O . PHE A 1 252 ? 6.095 -5.547 14.128 1.00 92.81 252 PHE A O 1
ATOM 2031 N N . GLY A 1 253 ? 7.874 -6.896 14.384 1.00 90.81 253 GLY A N 1
ATOM 2032 C CA . GLY A 1 253 ? 7.296 -7.747 15.419 1.00 90.81 253 GLY A CA 1
ATOM 2033 C C . GLY A 1 253 ? 6.135 -8.625 14.936 1.00 90.81 253 GLY A C 1
ATOM 2034 O O . GLY A 1 253 ? 5.833 -8.721 13.747 1.00 90.81 253 GLY A O 1
ATOM 2035 N N . ARG A 1 254 ? 5.499 -9.299 15.896 1.00 90.69 254 ARG A N 1
ATOM 2036 C CA . ARG A 1 254 ? 4.363 -10.216 15.678 1.00 90.69 254 ARG A CA 1
ATOM 2037 C C . ARG A 1 254 ? 3.056 -9.697 16.269 1.00 90.69 254 ARG A C 1
ATOM 2039 O O . ARG A 1 254 ? 1.983 -10.090 15.835 1.00 90.69 254 ARG A O 1
ATOM 2046 N N . LYS A 1 255 ? 3.159 -8.784 17.236 1.00 92.00 255 LYS A N 1
ATOM 2047 C CA . LYS A 1 255 ? 2.019 -8.255 17.982 1.00 92.00 255 LYS A CA 1
ATOM 2048 C C . LYS A 1 255 ? 1.181 -7.310 17.135 1.00 92.00 255 LYS A C 1
ATOM 2050 O O . LYS A 1 255 ? 1.718 -6.567 16.312 1.00 92.00 255 LYS A O 1
ATOM 2055 N N . TYR A 1 256 ? -0.116 -7.289 17.386 1.00 94.88 256 TYR A N 1
ATOM 2056 C CA . TYR A 1 256 ? -1.047 -6.340 16.795 1.00 94.88 256 TYR A CA 1
ATOM 2057 C C . TYR A 1 256 ? -2.019 -5.850 17.863 1.00 94.88 256 TYR A C 1
ATOM 2059 O O . TYR A 1 256 ? -2.483 -6.630 18.683 1.00 94.88 256 TYR A O 1
ATOM 2067 N N . HIS A 1 257 ? -2.308 -4.558 17.884 1.00 94.44 257 HIS A N 1
ATOM 2068 C CA . HIS A 1 257 ? -3.212 -3.948 18.847 1.00 94.44 257 HIS A CA 1
ATOM 2069 C C . HIS A 1 257 ? -4.459 -3.507 18.091 1.00 94.44 257 HIS A C 1
ATOM 2071 O O . HIS A 1 257 ? -4.418 -2.510 17.373 1.00 94.44 257 HIS A O 1
ATOM 2077 N N . ALA A 1 258 ? -5.541 -4.277 18.217 1.00 95.38 258 ALA A N 1
ATOM 2078 C CA . ALA A 1 258 ? -6.827 -3.887 17.657 1.00 95.38 258 ALA A CA 1
ATOM 2079 C C . ALA A 1 258 ? -7.485 -2.915 18.630 1.00 95.38 258 ALA A C 1
ATOM 2081 O O . ALA A 1 258 ? -7.715 -3.266 19.786 1.00 95.38 258 ALA A O 1
ATOM 2082 N N . THR A 1 259 ? -7.761 -1.698 18.183 1.00 95.62 259 THR A N 1
ATOM 2083 C CA . THR A 1 259 ? -8.328 -0.648 19.021 1.00 95.62 259 THR A CA 1
ATOM 2084 C C . THR A 1 259 ? -9.776 -0.400 18.647 1.00 95.62 259 THR A C 1
ATOM 2086 O O . THR A 1 259 ? -10.190 -0.538 17.489 1.00 95.62 259 THR A O 1
ATOM 2089 N N . ASN A 1 260 ? -10.555 0.027 19.628 1.00 95.56 260 ASN A N 1
ATOM 2090 C CA . ASN A 1 260 ? -11.909 0.487 19.422 1.00 95.56 260 ASN A CA 1
ATOM 2091 C C . ASN A 1 260 ? -12.026 1.957 19.824 1.00 95.56 260 ASN A C 1
ATOM 2093 O O . ASN A 1 260 ? -11.616 2.351 20.918 1.00 95.56 260 ASN A O 1
ATOM 2097 N N . TYR A 1 261 ? -12.570 2.765 18.919 1.00 96.94 261 TYR A N 1
ATOM 2098 C CA . TYR A 1 261 ? -12.764 4.193 19.108 1.00 96.94 261 TYR A CA 1
ATOM 2099 C C . TYR A 1 261 ? -14.170 4.578 18.666 1.00 96.94 261 TYR A C 1
ATOM 2101 O O . TYR A 1 261 ? -14.624 4.180 17.595 1.00 96.94 261 TYR A O 1
ATOM 2109 N N . GLU A 1 262 ? -14.832 5.419 19.453 1.00 97.00 262 GLU A N 1
ATOM 2110 C CA . GLU A 1 262 ? -16.012 6.140 18.988 1.00 97.00 262 GLU A CA 1
ATOM 2111 C C . GLU A 1 262 ? -15.569 7.391 18.232 1.00 97.00 262 GLU A C 1
ATOM 2113 O O . GLU A 1 262 ? -14.877 8.234 18.803 1.00 97.00 262 GLU A O 1
ATOM 2118 N N . ILE A 1 263 ? -15.993 7.541 16.974 1.00 97.12 263 ILE A N 1
ATOM 2119 C CA . ILE A 1 263 ? -15.761 8.751 16.175 1.00 97.12 263 ILE A CA 1
ATOM 2120 C C . ILE A 1 263 ? -17.083 9.493 15.970 1.00 97.12 263 ILE A C 1
ATOM 2122 O O . ILE A 1 263 ? -18.065 8.916 15.505 1.00 97.12 263 ILE A O 1
ATOM 2126 N N . LYS A 1 264 ? -17.110 10.788 16.310 1.00 96.44 264 LYS A N 1
ATOM 2127 C CA . LYS A 1 264 ? -18.289 11.662 16.186 1.00 96.44 264 LYS A CA 1
ATOM 2128 C C . LYS A 1 264 ? -17.937 12.947 15.441 1.00 96.44 264 LYS A C 1
ATOM 2130 O O . LYS A 1 264 ? -16.949 13.601 15.761 1.00 96.44 264 LYS A O 1
ATOM 2135 N N . GLY A 1 265 ? -18.779 13.352 14.494 1.00 96.25 265 GLY A N 1
ATOM 2136 C CA . GLY A 1 265 ? -18.587 14.561 13.684 1.00 96.25 265 GLY A CA 1
ATOM 2137 C C . GLY A 1 265 ? -18.200 14.263 12.235 1.00 96.25 265 GLY A C 1
ATOM 2138 O O . GLY A 1 265 ? -18.385 13.150 11.749 1.00 96.25 265 GLY A O 1
ATOM 2139 N N . ASP A 1 266 ? -17.694 15.278 11.533 1.00 97.06 266 ASP A N 1
ATOM 2140 C CA . ASP A 1 266 ? -17.346 15.192 10.111 1.00 97.06 266 ASP A CA 1
ATOM 2141 C C . ASP A 1 266 ? -15.865 14.826 9.962 1.00 97.06 266 ASP A C 1
ATOM 2143 O O . ASP A 1 266 ? -14.981 15.674 10.121 1.00 97.06 266 ASP A O 1
ATOM 2147 N N . VAL A 1 267 ? -15.593 13.561 9.624 1.00 97.56 267 VAL A N 1
ATOM 2148 C CA . VAL A 1 267 ? -14.228 13.039 9.426 1.00 97.56 267 VAL A CA 1
ATOM 2149 C C . VAL A 1 267 ? -13.475 13.671 8.256 1.00 97.56 267 VAL A C 1
ATOM 2151 O O . VAL A 1 267 ? -12.277 13.434 8.117 1.00 97.56 267 VAL A O 1
ATOM 2154 N N . SER A 1 268 ? -14.133 14.495 7.433 1.00 97.12 268 SER A N 1
ATOM 2155 C CA . SER A 1 268 ? -13.474 15.299 6.401 1.00 97.12 268 SER A CA 1
ATOM 2156 C C . SER A 1 268 ? -13.084 16.708 6.848 1.00 97.12 268 SER A C 1
ATOM 2158 O O . SER A 1 268 ? -12.375 17.415 6.133 1.00 97.12 268 SER A O 1
ATOM 2160 N N . LYS A 1 269 ? -13.521 17.139 8.035 1.00 94.69 269 LYS A N 1
ATOM 2161 C CA . LYS A 1 269 ? -13.266 18.491 8.547 1.00 94.69 269 LYS A CA 1
ATOM 2162 C C . LYS A 1 269 ? -12.789 18.463 9.986 1.00 94.69 269 LYS A C 1
ATOM 2164 O O . LYS A 1 269 ? -11.611 18.690 10.238 1.00 94.69 269 LYS A O 1
ATOM 2169 N N . LYS A 1 270 ? -13.719 18.235 10.912 1.00 94.44 270 LYS A N 1
ATOM 2170 C CA . LYS A 1 270 ? -13.501 18.240 12.354 1.00 94.44 270 LYS A CA 1
ATOM 2171 C C . LYS A 1 270 ? -14.385 17.174 12.984 1.00 94.44 270 LYS A C 1
ATOM 2173 O O . LYS A 1 270 ? -15.607 17.187 12.821 1.00 94.44 270 LYS A O 1
ATOM 2178 N N . TYR A 1 271 ? -13.746 16.299 13.741 1.00 96.81 271 TYR A N 1
ATOM 2179 C CA . TYR A 1 271 ? -14.375 15.211 14.466 1.00 96.81 271 TYR A CA 1
ATOM 2180 C C . TYR A 1 271 ? -13.744 15.081 15.851 1.00 96.81 271 TYR A C 1
ATOM 2182 O O . TYR A 1 271 ? -12.691 15.652 16.136 1.00 96.81 271 TYR A O 1
ATOM 2190 N N . PHE A 1 272 ? -14.427 14.340 16.710 1.00 96.38 272 PHE A N 1
ATOM 2191 C CA . PHE A 1 272 ? -13.973 13.942 18.029 1.00 96.38 272 PHE A CA 1
ATOM 2192 C C . PHE A 1 272 ? -13.811 12.430 18.042 1.00 96.38 272 PHE A C 1
ATOM 2194 O O . PHE A 1 272 ? -14.572 11.719 17.380 1.00 96.38 272 PHE A O 1
ATOM 2201 N N . TYR A 1 273 ? -12.835 11.953 18.802 1.00 96.88 273 TYR A N 1
ATOM 2202 C CA . TYR A 1 273 ? -12.583 10.537 18.993 1.00 96.88 273 TYR A CA 1
ATOM 2203 C C . TYR A 1 273 ? -12.497 10.232 20.488 1.00 96.88 273 TYR A C 1
ATOM 2205 O O . TYR A 1 273 ? -12.011 11.046 21.273 1.00 96.88 273 TYR A O 1
ATOM 2213 N N . GLN A 1 274 ? -12.984 9.061 20.885 1.00 96.62 274 GLN A N 1
ATOM 2214 C CA . GLN A 1 274 ? -12.895 8.573 22.255 1.00 96.62 274 GLN A CA 1
ATOM 2215 C C . GLN A 1 274 ? -12.447 7.117 22.237 1.00 96.62 274 GLN A C 1
ATOM 2217 O O . GLN A 1 274 ? -13.091 6.278 21.612 1.00 96.62 274 GLN A O 1
ATOM 2222 N N . PHE A 1 275 ? -11.340 6.827 22.919 1.00 96.31 275 PHE A N 1
ATOM 2223 C CA . PHE A 1 275 ? -10.870 5.460 23.109 1.00 96.31 275 PHE A CA 1
ATOM 2224 C C . PHE A 1 275 ? -11.865 4.680 23.972 1.00 96.31 275 PHE A C 1
ATOM 2226 O O . PHE A 1 275 ? -12.267 5.157 25.036 1.00 96.31 275 PHE A O 1
ATOM 2233 N N . VAL A 1 276 ? -12.244 3.490 23.510 1.00 96.38 276 VAL A N 1
ATOM 2234 C CA . VAL A 1 276 ? -13.148 2.583 24.225 1.00 96.38 276 VAL A CA 1
ATOM 2235 C C . VAL A 1 276 ? -12.339 1.460 24.858 1.00 96.38 276 VAL A C 1
ATOM 2237 O O . VAL A 1 276 ? -12.278 1.350 26.080 1.00 96.38 276 VAL A O 1
ATOM 2240 N N . ASP A 1 277 ? -11.679 0.655 24.027 1.00 95.50 277 ASP A N 1
ATOM 2241 C CA . ASP A 1 277 ? -10.882 -0.484 24.462 1.00 95.50 277 ASP A CA 1
ATOM 2242 C C . ASP A 1 277 ? -9.806 -0.868 23.433 1.00 95.50 277 ASP A C 1
ATOM 2244 O O . ASP A 1 277 ? -9.691 -0.304 22.339 1.00 95.50 277 ASP A O 1
ATOM 2248 N N . GLU A 1 278 ? -8.961 -1.816 23.830 1.00 94.88 278 GLU A N 1
ATOM 2249 C CA . GLU A 1 278 ? -7.947 -2.421 22.980 1.00 94.88 278 GLU A CA 1
ATOM 2250 C C . GLU A 1 278 ? -7.850 -3.914 23.284 1.00 94.88 278 GLU A C 1
ATOM 2252 O O . GLU A 1 278 ? -7.807 -4.328 24.444 1.00 94.88 278 GLU A O 1
ATOM 2257 N N . ILE A 1 279 ? -7.743 -4.713 22.226 1.00 93.56 279 ILE A N 1
ATOM 2258 C CA . ILE A 1 279 ? -7.448 -6.138 22.307 1.00 93.56 279 ILE A CA 1
ATOM 2259 C C . ILE A 1 279 ? -6.022 -6.355 21.779 1.00 93.56 279 ILE A C 1
ATOM 2261 O O . ILE A 1 279 ? -5.782 -6.206 20.574 1.00 93.56 279 ILE A O 1
ATOM 2265 N N . PRO A 1 280 ? -5.059 -6.713 22.649 1.00 91.88 280 PRO A N 1
ATOM 2266 C CA . PRO A 1 280 ? -3.711 -7.046 22.221 1.00 91.88 280 PRO A CA 1
ATOM 2267 C C . PRO A 1 280 ? -3.670 -8.476 21.669 1.00 91.88 280 PRO A C 1
ATOM 2269 O O . PRO A 1 280 ? -3.856 -9.460 22.387 1.00 91.88 280 PRO A O 1
ATOM 2272 N N . TYR A 1 281 ? -3.357 -8.595 20.387 1.00 90.62 281 TYR A N 1
ATOM 2273 C CA . TYR A 1 281 ? -3.022 -9.850 19.731 1.00 90.62 281 TYR A CA 1
ATOM 2274 C C . TYR A 1 281 ? -1.522 -10.086 19.903 1.00 90.62 281 TYR A C 1
ATOM 2276 O O . TYR A 1 281 ? -0.689 -9.356 19.360 1.00 90.62 281 TYR A O 1
ATOM 2284 N N . GLY A 1 282 ? -1.180 -11.077 20.727 1.00 84.50 282 GLY A N 1
ATOM 2285 C CA . GLY A 1 282 ? 0.194 -11.532 20.916 1.00 84.50 282 GLY A CA 1
ATOM 2286 C C . GLY A 1 282 ? 0.682 -12.399 19.754 1.00 84.50 282 GLY A C 1
ATOM 2287 O O . GLY A 1 282 ? 0.119 -12.386 18.664 1.00 84.50 282 GLY A O 1
ATOM 2288 N N . ASP A 1 283 ? 1.713 -13.205 20.009 1.00 79.12 283 ASP A N 1
ATOM 2289 C CA . ASP A 1 283 ? 2.208 -14.183 19.031 1.00 79.12 283 ASP A CA 1
ATOM 2290 C C . ASP A 1 283 ? 1.130 -15.231 18.671 1.00 79.12 283 ASP A C 1
ATOM 2292 O O . ASP A 1 283 ? 1.067 -15.752 17.562 1.00 79.12 283 ASP A O 1
ATOM 2296 N N . THR A 1 284 ? 0.240 -15.531 19.609 1.00 78.81 284 THR A N 1
ATOM 2297 C CA . THR A 1 284 ? -0.964 -16.322 19.352 1.00 78.81 284 THR A CA 1
ATOM 2298 C C . THR A 1 284 ? -2.156 -15.639 20.001 1.00 78.81 284 THR A C 1
ATOM 2300 O O . THR A 1 284 ? -2.027 -15.012 21.054 1.00 78.81 284 THR A O 1
ATOM 2303 N N . PHE A 1 285 ? -3.329 -15.770 19.389 1.00 79.75 285 PHE A N 1
ATOM 2304 C CA . PHE A 1 285 ? -4.594 -15.368 19.996 1.00 79.75 285 PHE A CA 1
ATOM 2305 C C . PHE A 1 285 ? -5.602 -16.487 19.792 1.00 79.75 285 PHE A C 1
ATOM 2307 O O . PHE A 1 285 ? -5.838 -16.909 18.662 1.00 79.75 285 PHE A O 1
ATOM 2314 N N . LYS A 1 286 ? -6.165 -17.001 20.891 1.00 82.50 286 LYS A N 1
ATOM 2315 C CA . LYS A 1 286 ? -7.068 -18.166 20.876 1.00 82.50 286 LYS A CA 1
ATOM 2316 C C . LYS A 1 286 ? -6.489 -19.369 20.098 1.00 82.50 286 LYS A C 1
ATOM 2318 O O . LYS A 1 286 ? -7.213 -20.072 19.408 1.00 82.50 286 LYS A O 1
ATOM 2323 N N . GLY A 1 287 ? -5.172 -19.581 20.190 1.00 81.38 287 GLY A N 1
ATOM 2324 C CA . GLY A 1 287 ? -4.463 -20.677 19.513 1.00 81.38 287 GLY A CA 1
ATOM 2325 C C . GLY A 1 287 ? -4.121 -20.433 18.037 1.00 81.38 287 GLY A C 1
ATOM 2326 O O . GLY A 1 287 ? -3.433 -21.257 17.442 1.00 81.38 287 GLY A O 1
ATOM 2327 N N . VAL A 1 288 ? -4.532 -19.303 17.456 1.00 85.19 288 VAL A N 1
ATOM 2328 C CA . VAL A 1 288 ? -4.261 -18.954 16.054 1.00 85.19 288 VAL A CA 1
ATOM 2329 C C . VAL A 1 288 ? -3.041 -18.037 15.958 1.00 85.19 288 VAL A C 1
ATOM 2331 O O . VAL A 1 288 ? -2.907 -17.089 16.738 1.00 85.19 288 VAL A O 1
ATOM 2334 N N . LYS A 1 289 ? -2.150 -18.324 15.001 1.00 88.12 289 LYS A N 1
ATOM 2335 C CA . LYS A 1 289 ? -1.052 -17.440 14.581 1.00 88.12 289 LYS A CA 1
ATOM 2336 C C . LYS A 1 289 ? -1.498 -16.642 13.360 1.00 88.12 289 LYS A C 1
ATOM 2338 O O . LYS A 1 289 ? -2.071 -17.214 12.442 1.00 88.12 289 LYS A O 1
ATOM 2343 N N . TYR A 1 290 ? -1.174 -15.355 13.337 1.00 90.44 290 TYR A N 1
ATOM 2344 C CA . TYR A 1 290 ? -1.460 -14.461 12.203 1.00 90.44 290 TYR A CA 1
ATOM 2345 C C . TYR A 1 290 ? -0.208 -14.069 11.426 1.00 90.44 290 TYR A C 1
ATOM 2347 O O . TYR A 1 290 ? -0.235 -13.122 10.645 1.00 90.44 290 TYR A O 1
ATOM 2355 N N . TYR A 1 291 ? 0.903 -14.755 11.690 1.00 90.69 291 TYR A N 1
ATOM 2356 C CA . TYR A 1 291 ? 2.153 -14.550 10.985 1.00 90.69 291 TYR A CA 1
ATOM 2357 C C . TYR A 1 291 ? 2.699 -15.859 10.431 1.00 90.69 291 TYR A C 1
ATOM 2359 O O . TYR A 1 291 ? 2.542 -16.915 11.052 1.00 90.69 291 TYR A O 1
ATOM 2367 N N . ASN A 1 292 ? 3.406 -15.755 9.312 1.00 89.12 292 ASN A N 1
ATOM 2368 C CA . ASN A 1 292 ? 4.161 -16.840 8.711 1.00 89.12 292 ASN A CA 1
ATOM 2369 C C . ASN A 1 292 ? 5.660 -16.672 9.034 1.00 89.12 292 ASN A C 1
ATOM 2371 O O . ASN A 1 292 ? 6.262 -15.647 8.725 1.00 89.12 292 ASN A O 1
ATOM 2375 N N . LEU A 1 293 ? 6.267 -17.668 9.690 1.00 77.50 293 LEU A N 1
ATOM 2376 C CA . LEU A 1 293 ? 7.701 -17.651 10.021 1.00 77.50 293 LEU A CA 1
ATOM 2377 C C . LEU A 1 293 ? 8.597 -17.944 8.815 1.00 77.50 293 LEU A C 1
ATOM 2379 O O . LEU A 1 293 ? 9.745 -17.508 8.803 1.00 77.50 293 LEU A O 1
ATOM 2383 N N . ASP A 1 294 ? 8.072 -18.635 7.809 1.00 79.06 294 ASP A N 1
ATOM 2384 C CA . ASP A 1 294 ? 8.825 -19.069 6.635 1.00 79.06 294 ASP A CA 1
ATOM 2385 C C . ASP A 1 294 ? 9.018 -17.931 5.619 1.00 79.06 294 ASP A C 1
ATOM 2387 O O . ASP A 1 294 ? 9.866 -18.020 4.735 1.00 79.06 294 ASP A O 1
ATOM 2391 N N . ASN A 1 295 ? 8.328 -16.798 5.803 1.00 83.12 295 ASN A N 1
ATOM 2392 C CA . ASN A 1 295 ? 8.518 -15.587 4.999 1.00 83.12 295 ASN A CA 1
ATOM 2393 C C . ASN A 1 295 ? 9.947 -14.996 5.124 1.00 83.12 295 ASN A C 1
ATOM 2395 O O . ASN A 1 295 ? 10.409 -14.274 4.245 1.00 83.12 295 ASN A O 1
ATOM 2399 N N . ASP A 1 296 ? 10.702 -15.350 6.174 1.00 79.56 296 ASP A N 1
ATOM 2400 C CA . ASP A 1 296 ? 12.126 -14.991 6.279 1.00 79.56 296 ASP A CA 1
ATOM 2401 C C . ASP A 1 296 ? 13.018 -15.726 5.259 1.00 79.56 296 ASP A C 1
ATOM 2403 O O . ASP A 1 296 ? 14.112 -15.255 4.948 1.00 79.56 296 ASP A O 1
ATOM 2407 N N . LEU A 1 297 ? 12.573 -16.860 4.714 1.00 81.62 297 LEU A N 1
ATOM 2408 C CA . LEU A 1 297 ? 13.272 -17.534 3.619 1.00 81.62 297 LEU A CA 1
ATOM 2409 C C . LEU A 1 297 ? 12.978 -16.845 2.283 1.00 81.62 297 LEU A C 1
ATOM 2411 O O . LEU A 1 297 ? 13.890 -16.654 1.485 1.00 81.62 297 LEU A O 1
ATOM 2415 N N . GLU A 1 298 ? 11.744 -16.380 2.088 1.00 85.38 298 GLU A N 1
ATOM 2416 C CA . GLU A 1 298 ? 11.318 -15.664 0.879 1.00 85.38 298 GLU A CA 1
ATOM 2417 C C . GLU A 1 298 ? 12.155 -14.394 0.642 1.00 85.38 298 GLU A C 1
ATOM 2419 O O . GLU A 1 298 ? 12.639 -14.140 -0.462 1.00 85.38 298 GLU A O 1
ATOM 2424 N N . ILE A 1 299 ? 12.430 -13.616 1.697 1.00 87.12 299 ILE A N 1
ATOM 2425 C CA . ILE A 1 299 ? 13.254 -12.405 1.566 1.00 87.12 299 ILE A CA 1
ATOM 2426 C C . ILE A 1 299 ? 14.718 -12.708 1.189 1.00 87.12 299 ILE A C 1
ATOM 2428 O O . ILE A 1 299 ? 15.399 -11.852 0.622 1.00 87.12 299 ILE A O 1
ATOM 2432 N N . LEU A 1 300 ? 15.228 -13.913 1.469 1.00 89.88 300 LEU A N 1
ATOM 2433 C CA . LEU A 1 300 ? 16.586 -14.306 1.076 1.00 89.88 300 LEU A CA 1
ATOM 2434 C C . LEU A 1 300 ? 16.708 -14.553 -0.430 1.00 89.88 300 LEU A C 1
ATOM 2436 O O . LEU A 1 300 ? 17.797 -14.351 -0.975 1.00 89.88 300 LEU A O 1
ATOM 2440 N N . ASP A 1 301 ? 15.620 -14.909 -1.110 1.00 90.88 301 ASP A N 1
ATOM 2441 C CA . ASP A 1 301 ? 15.623 -15.108 -2.562 1.00 90.88 301 ASP A CA 1
ATOM 2442 C C . ASP A 1 301 ? 15.822 -13.784 -3.318 1.00 90.88 301 ASP A C 1
ATOM 2444 O O . ASP A 1 301 ? 16.434 -13.751 -4.390 1.00 90.88 301 ASP A O 1
ATOM 2448 N N . PHE A 1 302 ? 15.440 -12.656 -2.707 1.00 92.25 302 PHE A N 1
ATOM 2449 C CA . PHE A 1 302 ? 15.748 -11.323 -3.229 1.00 92.25 302 PHE A CA 1
ATOM 2450 C C . PHE A 1 302 ? 17.233 -10.969 -3.154 1.00 92.25 302 PHE A C 1
ATOM 2452 O O . PHE A 1 302 ? 17.676 -10.074 -3.870 1.00 92.25 302 PHE A O 1
ATOM 2459 N N . ALA A 1 303 ? 18.038 -11.661 -2.345 1.00 90.75 303 ALA A N 1
ATOM 2460 C CA . ALA A 1 303 ? 19.448 -11.322 -2.169 1.00 90.75 303 ALA A CA 1
ATOM 2461 C C . ALA A 1 303 ? 20.293 -11.491 -3.441 1.00 90.75 303 ALA A C 1
ATOM 2463 O O . ALA A 1 303 ? 21.373 -10.917 -3.532 1.00 90.75 303 ALA A O 1
ATOM 2464 N N . ASN A 1 304 ? 19.824 -12.285 -4.408 1.00 87.50 304 ASN A N 1
ATOM 2465 C CA . ASN A 1 304 ? 20.471 -12.416 -5.715 1.00 87.50 304 ASN A CA 1
ATOM 2466 C C . ASN A 1 304 ? 20.028 -11.319 -6.703 1.00 87.50 304 ASN A C 1
ATOM 2468 O O . ASN A 1 304 ? 20.613 -11.193 -7.777 1.00 87.50 304 ASN A O 1
ATOM 2472 N N . LEU A 1 305 ? 18.987 -10.553 -6.361 1.00 90.25 305 LEU A N 1
ATOM 2473 C CA . LEU A 1 305 ? 18.452 -9.455 -7.166 1.00 90.25 305 LEU A CA 1
ATOM 2474 C C . LEU A 1 305 ? 18.956 -8.083 -6.688 1.00 90.25 305 LEU A C 1
ATOM 2476 O O . LEU A 1 305 ? 18.972 -7.152 -7.496 1.00 90.25 305 LEU A O 1
ATOM 2480 N N . VAL A 1 306 ? 19.381 -7.961 -5.420 1.00 86.44 306 VAL A N 1
ATOM 2481 C CA . VAL A 1 306 ? 19.766 -6.691 -4.765 1.00 86.44 306 VAL A CA 1
ATOM 2482 C C . VAL A 1 306 ? 21.247 -6.548 -4.425 1.00 86.44 306 VAL A C 1
ATOM 2484 O O . VAL A 1 306 ? 21.861 -7.481 -3.854 1.00 86.44 306 VAL A O 1
#

Organism: NCBI:txid2026186